Protein AF-A0A822FT17-F1 (afdb_monomer_lite)

Radius of gyration: 26.28 Å; chains: 1; bounding box: 74×38×68 Å

Foldseek 3Di:
DFKKKKAQADFADLVRFTKKKKKADPDADVVHDPDPQAHRMDIDTCHDPSRVPDGHGKMKMKGKAFQPDPVQPPDPDDFGKIKIFIDINLHTQDIDIHTADDVGIDMDIGGDPVDDDMDMDPPPPDSPDPCDDSVNVVVVVVVVVVVVVVVVVVVVVVVVVVVVVVVVPPPDDPPPPVVPVVPPPPPPPDDDDDDDDDDDDDDDDDDDDDDDDPRDD

Structure (mmCIF, N/CA/C/O backbone):
data_AF-A0A822FT17-F1
#
_entry.id   AF-A0A822FT17-F1
#
loop_
_atom_site.group_PDB
_atom_site.id
_atom_site.type_symbol
_atom_site.label_atom_id
_atom_site.label_alt_id
_atom_site.label_comp_id
_atom_site.label_asym_id
_atom_site.label_entity_id
_atom_site.label_seq_id
_atom_site.pdbx_PDB_ins_code
_atom_site.Cartn_x
_atom_site.Cartn_y
_atom_site.Cartn_z
_atom_site.occupancy
_atom_site.B_iso_or_equiv
_atom_site.auth_seq_id
_atom_site.auth_comp_id
_atom_site.auth_asym_id
_atom_site.auth_atom_id
_atom_site.pdbx_PDB_model_num
ATOM 1 N N . TYR A 1 1 ? -8.750 -15.687 -1.779 1.00 59.62 1 TYR A N 1
ATOM 2 C CA . TYR A 1 1 ? -9.029 -14.567 -0.864 1.00 59.62 1 TYR A CA 1
ATOM 3 C C . TYR A 1 1 ? -7.853 -13.623 -0.952 1.00 59.62 1 TYR A C 1
ATOM 5 O O . TYR A 1 1 ? -6.771 -14.006 -0.528 1.00 59.62 1 TYR A O 1
ATOM 13 N N . HIS A 1 2 ? -8.023 -12.468 -1.591 1.00 85.06 2 HIS A N 1
ATOM 14 C CA . HIS A 1 2 ? -6.933 -11.497 -1.756 1.00 85.06 2 HIS A CA 1
ATOM 15 C C . HIS A 1 2 ? -7.171 -10.217 -0.962 1.00 85.06 2 HIS A C 1
ATOM 17 O O . HIS A 1 2 ? -6.442 -9.257 -1.138 1.00 85.06 2 HIS A O 1
ATOM 23 N N . HIS A 1 3 ? -8.187 -10.203 -0.104 1.00 92.06 3 HIS A N 1
ATOM 24 C CA . HIS A 1 3 ? -8.531 -9.092 0.765 1.00 92.06 3 HIS A CA 1
ATOM 25 C C . HIS A 1 3 ? -8.732 -9.621 2.181 1.00 92.06 3 HIS A C 1
ATOM 27 O O . HIS A 1 3 ? -9.261 -10.720 2.365 1.00 92.06 3 HIS A O 1
ATOM 33 N N . PHE A 1 4 ? -8.251 -8.869 3.164 1.00 92.56 4 PHE A N 1
ATOM 34 C CA . PHE A 1 4 ? -8.538 -9.106 4.570 1.00 92.56 4 PHE A CA 1
ATOM 35 C C . PHE A 1 4 ? -8.938 -7.788 5.215 1.00 92.56 4 PHE A C 1
ATOM 37 O O . PHE A 1 4 ? -8.350 -6.747 4.923 1.00 92.56 4 PHE A O 1
ATOM 44 N N . GLU A 1 5 ? -9.907 -7.841 6.122 1.00 94.00 5 GLU A N 1
ATOM 45 C CA . GLU A 1 5 ? -10.315 -6.690 6.916 1.00 94.00 5 GLU A CA 1
ATOM 46 C C . GLU A 1 5 ? -10.389 -7.049 8.404 1.00 94.00 5 GLU A C 1
ATOM 48 O O . GLU A 1 5 ? -10.581 -8.204 8.794 1.00 94.00 5 GLU A O 1
ATOM 53 N N . ILE A 1 6 ? -10.203 -6.042 9.249 1.00 95.31 6 ILE A N 1
ATOM 54 C CA . ILE A 1 6 ? -10.454 -6.108 10.685 1.00 95.31 6 ILE A CA 1
ATOM 55 C C . ILE A 1 6 ? -11.592 -5.162 11.038 1.00 95.31 6 ILE A C 1
ATOM 57 O O . ILE A 1 6 ? -11.777 -4.131 10.391 1.00 95.31 6 ILE A O 1
ATOM 61 N N . VAL A 1 7 ? -12.333 -5.499 12.089 1.00 95.56 7 VAL A N 1
ATOM 62 C CA . VAL A 1 7 ? -13.372 -4.640 12.660 1.00 95.56 7 VAL A CA 1
ATOM 63 C C . VAL A 1 7 ? -12.804 -3.910 13.873 1.00 95.56 7 VAL A C 1
ATOM 65 O O . VAL A 1 7 ? -12.248 -4.536 14.779 1.00 95.56 7 VAL A O 1
ATOM 68 N N . LEU A 1 8 ? -12.966 -2.590 13.915 1.00 94.94 8 LEU A N 1
ATOM 69 C CA . LEU A 1 8 ? -12.531 -1.751 15.030 1.00 94.94 8 LEU A CA 1
ATOM 70 C C . LEU A 1 8 ? -13.524 -1.862 16.193 1.00 94.94 8 LEU A C 1
ATOM 72 O O . LEU A 1 8 ? -14.475 -1.094 16.295 1.00 94.94 8 LEU A O 1
ATOM 76 N N . LEU A 1 9 ? -13.346 -2.858 17.060 1.00 94.81 9 LEU A N 1
ATOM 77 C CA . LEU A 1 9 ? -14.318 -3.161 18.117 1.00 94.81 9 LEU A CA 1
ATOM 78 C C . LEU A 1 9 ? -14.225 -2.252 19.343 1.00 94.81 9 LEU A C 1
ATOM 80 O O . LEU A 1 9 ? -15.232 -2.043 20.020 1.00 94.81 9 LEU A O 1
ATOM 84 N N . GLU A 1 10 ? -13.043 -1.726 19.640 1.00 92.62 10 GLU A N 1
ATOM 85 C CA . GLU A 1 10 ? -12.791 -0.897 20.818 1.00 92.62 10 GLU A CA 1
ATOM 86 C C . GLU A 1 10 ? -12.788 0.597 20.460 1.00 92.62 10 GLU A C 1
ATOM 88 O O . GLU A 1 10 ? -12.606 0.981 19.303 1.00 92.62 10 GLU A O 1
ATOM 93 N N . LYS A 1 11 ? -13.028 1.455 21.458 1.00 91.12 11 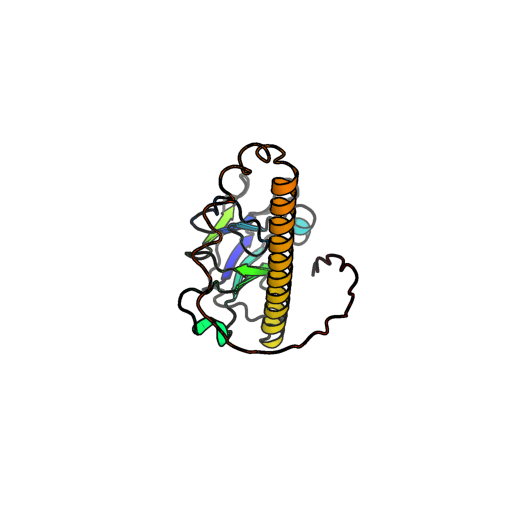LYS A N 1
ATOM 94 C CA . LYS A 1 11 ? -12.896 2.907 21.287 1.00 91.12 11 LYS A CA 1
ATOM 95 C C . LYS A 1 11 ? -11.417 3.277 21.283 1.00 91.12 11 LYS A C 1
ATOM 97 O O . LYS A 1 11 ? -10.645 2.725 22.056 1.00 91.12 11 LYS A O 1
ATOM 102 N N . PHE A 1 12 ? -11.063 4.242 20.451 1.00 90.50 12 PHE A N 1
ATOM 103 C CA . PHE A 1 12 ? -9.712 4.777 20.333 1.00 90.50 12 PHE A CA 1
ATOM 104 C C . PHE A 1 12 ? -9.753 6.307 20.375 1.00 90.50 12 PHE A C 1
ATOM 106 O O . PHE A 1 12 ? -10.806 6.924 20.191 1.00 90.50 12 PHE A O 1
ATOM 113 N N . SER A 1 13 ? -8.608 6.916 20.659 1.00 89.31 13 SER A N 1
ATOM 114 C CA . SER A 1 13 ? -8.416 8.367 20.715 1.00 89.31 13 SER A CA 1
ATOM 115 C C . SER A 1 13 ? -7.043 8.744 20.158 1.00 89.31 13 SER A C 1
ATOM 117 O O . SER A 1 13 ? -6.225 7.869 19.887 1.00 89.31 13 SER A O 1
ATOM 119 N N . ASP A 1 14 ? -6.752 10.040 20.039 1.00 85.00 14 ASP A N 1
ATOM 120 C CA . ASP A 1 14 ? -5.445 10.519 19.560 1.00 85.00 14 ASP A CA 1
ATOM 121 C C . ASP A 1 14 ? -4.265 9.990 20.409 1.00 85.00 14 ASP A C 1
ATOM 123 O O . ASP A 1 14 ? -3.171 9.790 19.885 1.00 85.00 14 ASP A O 1
ATOM 127 N N . ASN A 1 15 ? -4.488 9.717 21.703 1.00 88.25 15 ASN A N 1
ATOM 128 C CA . ASN A 1 15 ? -3.477 9.158 22.614 1.00 88.25 15 ASN A CA 1
ATOM 129 C C . ASN A 1 15 ? -3.490 7.622 22.678 1.00 88.25 15 ASN A C 1
ATOM 131 O O . ASN A 1 15 ? -2.546 7.012 23.173 1.00 88.25 15 ASN A O 1
ATOM 135 N N . GLU A 1 16 ? -4.568 7.001 22.209 1.00 90.75 16 GLU A N 1
ATOM 136 C CA . GLU A 1 16 ? -4.824 5.564 22.281 1.00 90.75 16 GLU A CA 1
ATOM 137 C C . GLU A 1 16 ? -5.260 5.104 20.891 1.00 90.75 16 GLU A C 1
ATOM 139 O O . GLU A 1 16 ? -6.461 4.959 20.646 1.00 90.75 16 GLU A O 1
ATOM 144 N N . PRO A 1 17 ? -4.317 4.967 19.944 1.00 92.25 17 PRO A N 1
ATOM 145 C CA . PRO A 1 17 ? -4.660 4.790 18.545 1.00 92.25 17 PRO A CA 1
ATOM 146 C C . PRO A 1 17 ? -5.344 3.437 18.299 1.00 92.25 17 PRO A C 1
ATOM 148 O O . PRO A 1 17 ? -5.175 2.491 19.076 1.00 92.25 17 PRO A O 1
ATOM 151 N N . PRO A 1 18 ? -6.094 3.313 17.193 1.00 94.75 18 PRO A N 1
ATOM 152 C CA . PRO A 1 18 ? -6.607 2.026 16.743 1.00 94.75 18 PRO A CA 1
ATOM 153 C C . PRO A 1 18 ? -5.464 1.082 16.316 1.00 94.75 18 PRO A C 1
ATOM 155 O O . PRO A 1 18 ? -4.325 1.524 16.103 1.00 94.75 18 PRO A O 1
ATOM 158 N N . PRO A 1 19 ? -5.758 -0.221 16.133 1.00 95.56 19 PRO A N 1
ATOM 159 C CA . PRO A 1 19 ? -4.839 -1.161 15.501 1.00 95.56 19 PRO A CA 1
ATOM 160 C C . PRO A 1 19 ? -4.366 -0.696 14.125 1.00 95.56 19 PRO A C 1
ATOM 162 O O . PRO A 1 19 ? -5.137 -0.130 13.348 1.00 95.56 19 PRO A O 1
ATOM 165 N N . ALA A 1 20 ? -3.109 -0.992 13.805 1.00 96.31 20 ALA A N 1
ATOM 166 C CA . ALA A 1 20 ? -2.588 -0.836 12.454 1.00 96.31 20 ALA A CA 1
ATOM 167 C C . ALA A 1 20 ? -2.747 -2.143 11.670 1.00 96.31 20 ALA A C 1
ATOM 169 O O . ALA A 1 20 ? -2.650 -3.238 12.233 1.00 96.31 20 ALA A O 1
ATOM 170 N N . ILE A 1 21 ? -2.922 -2.021 10.357 1.00 96.88 21 ILE A N 1
ATOM 171 C CA . ILE A 1 21 ? -2.924 -3.150 9.425 1.00 96.88 21 ILE A CA 1
ATOM 172 C C . ILE A 1 21 ? -1.798 -2.996 8.416 1.00 96.88 21 ILE A C 1
ATOM 174 O O . ILE A 1 21 ? -1.480 -1.893 7.963 1.00 96.88 21 ILE A O 1
ATOM 178 N N . ALA A 1 22 ? -1.188 -4.112 8.055 1.00 96.94 22 ALA A N 1
ATOM 179 C CA . ALA A 1 22 ? -0.060 -4.133 7.152 1.00 96.94 22 ALA A CA 1
ATOM 180 C C . ALA A 1 22 ? -0.081 -5.352 6.228 1.00 96.94 22 ALA A C 1
ATOM 182 O O . ALA A 1 22 ? -0.708 -6.370 6.522 1.00 96.94 22 ALA A O 1
ATOM 183 N N . LEU A 1 23 ? 0.638 -5.227 5.118 1.00 95.69 23 LEU A N 1
ATOM 184 C CA . LEU A 1 23 ? 1.079 -6.326 4.273 1.00 95.69 23 LEU A CA 1
ATOM 185 C C . LEU A 1 23 ? 2.593 -6.438 4.427 1.00 95.69 23 LEU A C 1
ATOM 187 O O . LEU A 1 23 ? 3.291 -5.437 4.279 1.00 95.69 23 LEU A O 1
ATOM 191 N N . CYS A 1 24 ? 3.103 -7.631 4.718 1.00 95.19 24 CYS A N 1
ATOM 192 C CA . CYS A 1 24 ? 4.543 -7.869 4.780 1.00 95.19 24 CYS A CA 1
ATOM 193 C C . CYS A 1 24 ? 4.954 -9.092 3.965 1.00 95.19 24 CYS A C 1
ATOM 195 O O . CYS A 1 24 ? 4.158 -10.006 3.760 1.00 95.19 24 CYS A O 1
ATOM 197 N N . THR A 1 25 ? 6.199 -9.140 3.516 1.00 92.75 25 THR A N 1
ATOM 198 C CA . THR A 1 25 ? 6.791 -10.365 2.973 1.00 92.75 25 THR A CA 1
ATOM 199 C C . THR A 1 25 ? 7.304 -11.249 4.105 1.00 92.75 25 THR A C 1
ATOM 201 O O . THR A 1 25 ? 7.499 -10.802 5.236 1.00 92.75 25 THR A O 1
ATOM 204 N N . ALA A 1 26 ? 7.518 -12.534 3.817 1.00 86.81 26 ALA A N 1
ATOM 205 C CA . ALA A 1 26 ? 8.131 -13.454 4.778 1.00 86.81 26 ALA A CA 1
ATOM 206 C C . ALA A 1 26 ? 9.652 -13.252 4.914 1.00 86.81 26 ALA A C 1
ATOM 208 O O . ALA A 1 26 ? 10.239 -13.657 5.914 1.00 86.81 26 ALA A O 1
ATOM 209 N N . SER A 1 27 ? 10.281 -12.641 3.907 1.00 82.94 27 SER A N 1
ATOM 210 C CA . SER A 1 27 ? 11.700 -12.303 3.905 1.00 82.94 27 SER A CA 1
ATOM 211 C C . SER A 1 27 ? 11.835 -10.808 3.641 1.00 82.94 27 SER A C 1
ATOM 213 O O . SER A 1 27 ? 11.458 -10.383 2.541 1.00 82.94 27 SER A O 1
ATOM 215 N N . PRO A 1 28 ? 12.346 -10.015 4.599 1.00 81.19 28 PRO A N 1
ATOM 216 C CA . PRO A 1 28 ? 12.692 -8.631 4.323 1.00 81.19 28 PRO A CA 1
ATOM 217 C C . PRO A 1 28 ? 13.733 -8.584 3.205 1.00 81.19 28 PRO A C 1
ATOM 219 O O . PRO A 1 28 ? 14.510 -9.529 3.016 1.00 81.19 28 PRO A O 1
ATOM 222 N N . LEU A 1 29 ? 13.709 -7.503 2.438 1.00 78.50 29 LEU A N 1
ATOM 223 C CA . LEU A 1 29 ? 14.669 -7.288 1.365 1.00 78.50 29 LEU A CA 1
ATOM 224 C C . LEU A 1 29 ? 15.966 -6.742 1.979 1.00 78.50 29 LEU A C 1
ATOM 226 O O . LEU A 1 29 ? 15.958 -5.694 2.623 1.00 78.50 29 LEU A O 1
ATOM 230 N N . ASP A 1 30 ? 17.062 -7.483 1.812 1.00 78.81 30 ASP A N 1
ATOM 231 C CA . ASP A 1 30 ? 18.402 -7.103 2.267 1.00 78.81 30 ASP A CA 1
ATOM 232 C C . ASP A 1 30 ? 19.389 -7.200 1.084 1.00 78.81 30 ASP A C 1
ATOM 234 O O . ASP A 1 30 ? 19.597 -8.304 0.565 1.00 78.81 30 ASP A O 1
ATOM 238 N N . PRO A 1 31 ? 19.964 -6.077 0.611 1.00 82.44 31 PRO A N 1
ATOM 239 C CA . PRO A 1 31 ? 19.777 -4.715 1.120 1.00 82.44 31 PRO A CA 1
ATOM 240 C C . PRO A 1 31 ? 18.348 -4.185 0.895 1.00 82.44 31 PRO A C 1
ATOM 242 O O . PRO A 1 31 ? 17.627 -4.709 0.038 1.00 82.44 31 PRO A O 1
ATOM 245 N N . PRO A 1 32 ? 17.933 -3.136 1.636 1.00 80.12 32 PRO A N 1
ATOM 246 C CA . PRO A 1 32 ? 16.652 -2.483 1.411 1.00 80.12 32 PRO A CA 1
ATOM 247 C C . PRO A 1 32 ? 16.475 -2.102 -0.063 1.00 80.12 32 PRO A C 1
ATOM 249 O O . PRO A 1 32 ? 17.437 -1.671 -0.707 1.00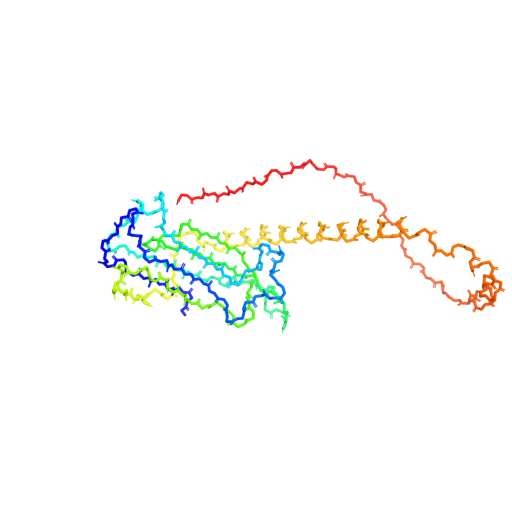 80.12 32 PRO A O 1
ATOM 252 N N . PRO A 1 33 ? 15.260 -2.246 -0.609 1.00 81.88 33 PRO A N 1
ATOM 253 C CA . PRO A 1 33 ? 15.008 -1.961 -2.007 1.00 81.88 33 PRO A CA 1
ATOM 254 C C . PRO A 1 33 ? 15.202 -0.471 -2.278 1.00 81.88 33 PRO A C 1
ATOM 256 O O . PRO A 1 33 ? 14.716 0.378 -1.532 1.00 81.88 33 PRO A O 1
ATOM 259 N N . ILE A 1 34 ? 15.894 -0.170 -3.373 1.00 83.44 34 ILE A N 1
ATOM 260 C CA . ILE A 1 34 ? 16.066 1.201 -3.867 1.00 83.44 34 ILE A CA 1
ATOM 261 C C . ILE A 1 34 ? 14.783 1.656 -4.581 1.00 83.44 34 ILE A C 1
ATOM 263 O O . ILE A 1 34 ? 14.352 2.797 -4.432 1.00 83.44 34 ILE A O 1
ATOM 267 N N . SER A 1 35 ? 14.124 0.721 -5.270 1.00 89.19 35 SER A N 1
ATOM 268 C CA . SER A 1 35 ? 12.909 0.979 -6.034 1.00 89.19 35 SER A CA 1
ATOM 269 C C . SER A 1 35 ? 11.674 1.185 -5.167 1.00 89.19 35 SER A C 1
ATOM 271 O O . SER A 1 35 ? 11.346 0.352 -4.318 1.00 89.19 35 SER A O 1
ATOM 273 N N . GLN A 1 36 ? 10.890 2.222 -5.468 1.00 90.94 36 GLN A N 1
ATOM 274 C CA . GLN A 1 36 ? 9.603 2.456 -4.802 1.00 90.94 36 GLN A CA 1
ATOM 275 C C . GLN A 1 36 ? 8.545 1.381 -5.112 1.00 90.94 36 GLN A C 1
ATOM 277 O O . GLN A 1 36 ? 7.557 1.266 -4.376 1.00 90.94 36 GLN A O 1
ATOM 282 N N . PHE A 1 37 ? 8.756 0.604 -6.182 1.00 93.12 37 PHE A N 1
ATOM 283 C CA . PHE A 1 37 ? 7.898 -0.501 -6.614 1.00 93.12 37 PHE A CA 1
ATOM 284 C C . PHE A 1 37 ? 8.257 -1.825 -5.942 1.00 93.12 37 PHE A C 1
ATOM 286 O O . PHE A 1 37 ? 7.487 -2.783 -6.010 1.00 93.12 37 PHE A O 1
ATOM 293 N N . ARG A 1 38 ? 9.407 -1.903 -5.270 1.00 92.06 38 ARG A N 1
ATOM 294 C CA . ARG A 1 38 ? 9.802 -3.065 -4.477 1.00 92.06 38 ARG A CA 1
ATOM 295 C C . ARG A 1 38 ? 9.659 -2.709 -3.016 1.00 92.06 38 ARG A C 1
ATOM 297 O O . ARG A 1 38 ? 10.459 -1.966 -2.471 1.00 92.06 38 ARG A O 1
ATOM 304 N N . GLN A 1 39 ? 8.627 -3.234 -2.374 1.00 92.62 39 GLN A N 1
ATOM 305 C CA . GLN A 1 39 ? 8.425 -3.036 -0.945 1.00 92.62 39 GLN A CA 1
ATOM 306 C C . GLN A 1 39 ? 8.146 -4.368 -0.278 1.00 92.62 39 GLN A C 1
ATOM 308 O O . GLN A 1 39 ? 7.375 -5.180 -0.783 1.00 92.62 39 GLN A O 1
ATOM 313 N N . ASP A 1 40 ? 8.773 -4.578 0.868 1.00 91.88 40 ASP A N 1
ATOM 314 C CA . ASP A 1 40 ? 8.572 -5.739 1.725 1.00 91.88 40 ASP A CA 1
ATOM 315 C C . ASP A 1 40 ? 7.556 -5.472 2.842 1.00 91.88 40 ASP A C 1
ATOM 317 O O . ASP A 1 40 ? 7.094 -6.406 3.497 1.00 91.88 40 ASP A O 1
ATOM 321 N N . TYR A 1 41 ? 7.174 -4.207 3.039 1.00 94.00 41 TYR A N 1
ATOM 322 C CA . TYR A 1 41 ? 6.296 -3.788 4.118 1.00 94.00 41 TYR A CA 1
ATOM 323 C C . TYR A 1 41 ? 5.422 -2.581 3.745 1.00 94.00 41 TYR A C 1
ATOM 325 O O . TYR A 1 41 ? 5.903 -1.464 3.561 1.00 94.00 41 TYR A O 1
ATOM 333 N N . LEU A 1 42 ? 4.107 -2.794 3.697 1.00 95.12 42 LEU A N 1
ATOM 334 C CA . LEU A 1 42 ? 3.089 -1.752 3.567 1.00 95.12 42 LEU A CA 1
ATOM 335 C C . LEU A 1 42 ? 2.315 -1.650 4.866 1.00 95.12 42 LEU A C 1
ATOM 337 O O . LEU A 1 42 ? 1.725 -2.633 5.296 1.00 95.12 42 LEU A O 1
ATOM 341 N N . ARG A 1 43 ? 2.252 -0.466 5.473 1.00 96.31 43 ARG A N 1
ATOM 342 C CA . ARG A 1 43 ? 1.525 -0.260 6.729 1.00 96.31 43 ARG A CA 1
ATOM 343 C C . ARG A 1 43 ? 0.557 0.901 6.619 1.00 96.31 43 ARG A C 1
ATOM 345 O O . ARG A 1 43 ? 0.948 2.003 6.249 1.00 96.31 43 ARG A O 1
ATOM 352 N N . PHE A 1 44 ? -0.665 0.662 7.071 1.00 96.50 44 PHE A N 1
ATOM 353 C CA . PHE A 1 44 ? -1.628 1.698 7.391 1.00 96.50 44 PHE A CA 1
ATOM 354 C C . PHE A 1 44 ? -1.873 1.710 8.897 1.00 96.50 44 PHE A C 1
ATOM 356 O O . PHE A 1 44 ? -2.355 0.735 9.475 1.00 96.50 44 PHE A O 1
ATOM 363 N N . TRP A 1 45 ? -1.521 2.826 9.529 1.00 95.50 45 TRP A N 1
ATOM 364 C CA . TRP A 1 45 ? -1.836 3.087 10.926 1.00 95.50 45 TRP A CA 1
ATOM 365 C C . TRP A 1 45 ? -2.674 4.362 10.980 1.00 95.50 45 TRP A C 1
ATOM 367 O O . TRP A 1 45 ? -2.134 5.427 10.672 1.00 95.50 45 TRP A O 1
ATOM 377 N N . PRO A 1 46 ? -3.970 4.282 11.329 1.00 92.00 46 PRO A N 1
ATOM 378 C CA . PRO A 1 46 ? -4.808 5.469 11.380 1.00 92.00 46 PRO A CA 1
ATOM 379 C C . PRO A 1 46 ? -4.466 6.303 12.616 1.00 92.00 46 PRO A C 1
ATOM 381 O O . PRO A 1 46 ? -5.052 6.140 13.681 1.00 92.00 46 PRO A O 1
ATOM 384 N N . THR A 1 47 ? -3.475 7.177 12.473 1.00 90.88 47 THR A N 1
ATOM 385 C CA . THR A 1 47 ? -3.067 8.176 13.466 1.00 90.88 47 THR A CA 1
ATOM 386 C C . THR A 1 47 ? -3.270 9.583 12.900 1.00 90.88 47 THR A C 1
ATOM 388 O O . THR A 1 47 ? -3.444 9.764 11.692 1.00 90.88 47 THR A O 1
ATOM 391 N N . GLY A 1 48 ? -3.292 10.597 13.769 1.00 89.12 48 GLY A N 1
ATOM 392 C CA . GLY A 1 48 ? -3.521 11.983 13.352 1.00 89.12 48 GLY A CA 1
ATOM 393 C C . GLY A 1 48 ? -4.891 12.169 12.695 1.00 89.12 48 GLY A C 1
ATOM 394 O O . GLY A 1 48 ? -5.895 11.666 13.195 1.00 89.12 48 GLY A O 1
ATOM 395 N N . ASP A 1 49 ? -4.940 12.870 11.562 1.00 87.56 49 ASP A N 1
ATOM 396 C CA . ASP A 1 49 ? -6.206 13.155 10.877 1.00 87.56 49 ASP A CA 1
ATOM 397 C C . ASP A 1 49 ? -6.912 11.889 10.378 1.00 87.56 49 ASP A C 1
ATOM 399 O O . ASP A 1 49 ? -8.132 11.805 10.478 1.00 87.56 49 ASP A O 1
ATOM 403 N N . ALA A 1 50 ? -6.171 10.858 9.953 1.00 87.50 50 ALA A N 1
ATOM 404 C CA . ALA A 1 50 ? -6.757 9.589 9.514 1.00 87.50 50 ALA A CA 1
ATOM 405 C C . ALA A 1 50 ? -7.562 8.896 10.629 1.00 87.50 50 ALA A C 1
ATOM 407 O O . ALA A 1 50 ? -8.595 8.286 10.358 1.00 87.50 50 ALA A O 1
ATOM 408 N N . ALA A 1 51 ? -7.134 9.030 11.891 1.00 89.00 51 ALA A N 1
ATOM 409 C CA . ALA A 1 51 ? -7.852 8.475 13.039 1.00 89.00 51 ALA A CA 1
ATOM 410 C C . ALA A 1 51 ? -9.238 9.111 13.218 1.00 89.00 51 ALA A C 1
ATOM 412 O O . ALA A 1 51 ? -10.175 8.441 13.643 1.00 89.00 51 ALA A O 1
ATOM 413 N N . ARG A 1 52 ? -9.384 10.396 12.865 1.00 88.25 52 ARG A N 1
ATOM 414 C CA . ARG A 1 52 ? -10.625 11.168 13.047 1.00 88.25 52 ARG A CA 1
ATOM 415 C C . ARG A 1 52 ? -11.744 10.731 12.109 1.00 88.25 52 ARG A C 1
ATOM 417 O O . ARG A 1 52 ? -12.913 10.965 12.408 1.00 88.25 52 ARG A O 1
ATOM 424 N N . TYR A 1 53 ? -11.389 10.112 10.988 1.00 89.50 53 TYR A N 1
ATOM 425 C CA . TYR A 1 53 ? -12.341 9.591 10.009 1.00 89.50 53 TYR A CA 1
ATOM 426 C C . TYR A 1 53 ? -12.803 8.168 10.319 1.00 89.50 53 TYR A C 1
ATOM 428 O O . TYR A 1 53 ? -13.729 7.682 9.673 1.00 89.50 53 TYR A O 1
ATOM 436 N N . LEU A 1 54 ? -12.194 7.515 11.312 1.00 93.81 54 LEU A N 1
ATOM 437 C CA . LEU A 1 54 ? -12.571 6.179 11.746 1.00 93.81 54 LEU A CA 1
ATOM 438 C C . LEU A 1 54 ? -13.351 6.235 13.056 1.00 93.81 54 LEU A C 1
ATOM 440 O O . LEU A 1 54 ? -13.073 7.031 13.952 1.00 93.81 54 LEU A O 1
ATOM 444 N N . LYS A 1 55 ? -14.307 5.325 13.197 1.00 94.25 55 LYS A N 1
ATOM 445 C CA . LYS A 1 55 ? -15.081 5.117 14.423 1.00 94.25 55 LYS A CA 1
ATOM 446 C C . LYS A 1 55 ? -15.116 3.645 14.811 1.00 94.25 55 LYS A C 1
ATOM 448 O O . LYS A 1 55 ? -14.875 2.742 14.011 1.00 94.25 55 LYS A O 1
ATOM 453 N N . GLN A 1 56 ? -15.482 3.407 16.067 1.00 94.75 56 GLN A N 1
ATOM 454 C CA . GLN A 1 56 ? -15.813 2.073 16.551 1.00 94.75 56 GLN A CA 1
ATOM 455 C C . GLN A 1 56 ? -16.886 1.435 15.647 1.00 94.75 56 GLN A C 1
ATOM 457 O O . GLN A 1 56 ? -17.919 2.045 15.365 1.00 94.75 56 GLN A O 1
ATOM 462 N N . GLY A 1 57 ? -16.636 0.203 15.218 1.00 95.25 57 GLY A N 1
ATOM 463 C CA . GLY A 1 57 ? -17.465 -0.577 14.305 1.00 95.25 57 GLY A CA 1
ATOM 464 C C . GLY A 1 57 ? -17.045 -0.495 12.837 1.00 95.25 57 GLY A C 1
ATOM 465 O O . GLY A 1 57 ? -17.505 -1.326 12.055 1.00 95.25 57 GLY A O 1
ATOM 466 N N . ASP A 1 58 ? -16.173 0.446 12.460 1.00 95.62 58 ASP A N 1
ATOM 467 C CA . ASP A 1 58 ? -15.659 0.513 11.092 1.00 95.62 58 ASP A CA 1
ATOM 468 C C . ASP A 1 58 ? -14.770 -0.688 10.767 1.00 95.62 58 ASP A C 1
ATOM 470 O O . ASP A 1 58 ? -14.159 -1.311 11.644 1.00 95.62 58 ASP A O 1
ATOM 474 N N . LYS A 1 59 ? -14.688 -0.997 9.473 1.00 95.00 59 LYS A N 1
ATOM 475 C CA . LYS A 1 59 ? -13.817 -2.038 8.937 1.00 95.00 59 LYS A CA 1
ATOM 476 C C . LYS A 1 59 ? -12.653 -1.417 8.192 1.00 95.00 59 LYS A C 1
ATOM 478 O O . LYS A 1 59 ? -12.870 -0.565 7.337 1.00 95.00 59 LYS A O 1
ATOM 483 N N . ILE A 1 60 ? -11.438 -1.868 8.468 1.00 95.69 60 ILE A N 1
ATOM 484 C CA . ILE A 1 60 ? -10.253 -1.477 7.698 1.00 95.69 60 ILE A CA 1
ATOM 485 C C . ILE A 1 60 ? -9.573 -2.721 7.152 1.00 95.69 60 ILE A C 1
ATOM 487 O O . ILE A 1 60 ? -9.497 -3.733 7.845 1.00 95.69 60 ILE A O 1
ATOM 491 N N . GLY A 1 61 ? -9.086 -2.665 5.919 1.00 94.88 61 GLY A N 1
ATOM 492 C CA . GLY A 1 61 ? -8.534 -3.846 5.268 1.00 94.88 61 GLY A CA 1
ATOM 493 C C . GLY A 1 61 ? -7.557 -3.538 4.155 1.00 94.88 61 GLY A C 1
ATOM 494 O O . GLY A 1 61 ? -7.581 -2.452 3.588 1.00 94.88 61 GLY A O 1
ATOM 495 N N . TRP A 1 62 ? -6.714 -4.514 3.844 1.00 95.88 62 TRP A N 1
ATOM 496 C CA . TRP A 1 62 ? -5.860 -4.495 2.665 1.00 95.88 62 TRP A CA 1
ATOM 497 C C . TRP A 1 62 ? -6.331 -5.556 1.687 1.00 95.88 62 TRP A C 1
ATOM 499 O O . TRP A 1 62 ? -6.643 -6.684 2.073 1.00 95.88 62 TRP A O 1
ATOM 509 N N . GLY A 1 63 ? -6.330 -5.195 0.413 1.00 93.44 63 GLY A N 1
ATOM 510 C CA . GLY A 1 63 ? -6.522 -6.106 -0.691 1.00 93.44 63 GLY A CA 1
ATOM 511 C C . GLY A 1 63 ? -5.376 -6.068 -1.684 1.00 93.44 63 GLY A C 1
ATOM 512 O O . GLY A 1 63 ? -4.602 -5.115 -1.744 1.00 93.44 63 GLY A O 1
ATOM 513 N N . ILE A 1 64 ? -5.276 -7.142 -2.453 1.00 93.06 64 ILE A N 1
ATOM 514 C CA . ILE A 1 64 ? -4.326 -7.326 -3.537 1.00 93.06 64 ILE A CA 1
ATOM 515 C C . ILE A 1 64 ? -5.131 -7.705 -4.773 1.00 93.06 64 ILE A C 1
ATOM 517 O O . ILE A 1 64 ? -5.922 -8.649 -4.760 1.00 93.06 64 ILE A O 1
ATOM 521 N N . LEU A 1 65 ? -4.944 -6.954 -5.846 1.00 91.62 65 LEU A N 1
ATOM 522 C CA . LEU A 1 65 ? -5.491 -7.245 -7.156 1.00 91.62 65 LEU A CA 1
ATOM 523 C C . LEU A 1 65 ? -4.340 -7.670 -8.064 1.00 91.62 65 LEU A C 1
ATOM 525 O O . LEU A 1 65 ? -3.306 -7.006 -8.131 1.00 91.62 65 LEU A O 1
ATOM 529 N N . PHE A 1 66 ? -4.538 -8.794 -8.746 1.00 90.12 66 PHE A N 1
ATOM 530 C CA . PHE A 1 66 ? -3.627 -9.319 -9.756 1.00 90.12 66 PHE A CA 1
ATOM 531 C C . PHE A 1 66 ? -4.194 -8.929 -11.122 1.00 90.12 66 PHE A C 1
ATOM 533 O O . PHE A 1 66 ? -5.210 -9.508 -11.523 1.00 90.12 66 PHE A O 1
ATOM 540 N N . PRO A 1 67 ? -3.609 -7.936 -11.815 1.00 88.00 67 PRO A N 1
ATOM 541 C CA . PRO A 1 67 ? -4.040 -7.581 -13.156 1.00 88.00 67 PRO A CA 1
ATOM 542 C C . PRO A 1 67 ? -3.932 -8.810 -14.055 1.00 88.00 67 PRO A C 1
ATOM 544 O O . PRO A 1 67 ? -2.898 -9.480 -14.084 1.00 88.00 67 PRO A O 1
ATOM 547 N N . GLN A 1 68 ? -5.008 -9.124 -14.772 1.00 79.06 68 GLN A N 1
ATOM 548 C CA . GLN A 1 68 ? -4.971 -10.148 -15.811 1.00 79.06 68 GLN A CA 1
ATOM 549 C C . GLN A 1 68 ? -4.424 -9.517 -17.089 1.00 79.06 68 GLN A C 1
ATOM 551 O O . GLN A 1 68 ? -5.166 -9.257 -18.030 1.00 79.06 68 GLN A O 1
ATOM 556 N N . ASP A 1 69 ? -3.131 -9.209 -17.091 1.00 65.44 69 ASP A N 1
ATOM 557 C CA . ASP A 1 69 ? -2.456 -8.797 -18.316 1.00 65.44 69 ASP A CA 1
ATOM 558 C C . ASP A 1 69 ? -2.165 -10.042 -19.156 1.00 65.44 69 ASP A C 1
ATOM 560 O O . ASP A 1 69 ? -1.567 -11.002 -18.664 1.00 65.44 69 ASP A O 1
ATOM 564 N N . GLU A 1 70 ? -2.537 -10.023 -20.435 1.00 56.44 70 GLU A N 1
ATOM 565 C CA . GLU A 1 70 ? -2.226 -11.103 -21.386 1.00 56.44 70 GLU A CA 1
ATOM 566 C C . GLU A 1 70 ? -0.706 -11.357 -21.474 1.00 56.44 70 GLU A C 1
ATOM 568 O O . GLU A 1 70 ? -0.267 -12.501 -21.597 1.00 56.44 70 GLU A O 1
ATOM 573 N N . ASP A 1 71 ? 0.104 -10.310 -21.276 1.00 58.44 71 ASP A N 1
ATOM 574 C CA . ASP A 1 71 ? 1.572 -10.374 -21.268 1.00 58.44 71 ASP A CA 1
ATOM 575 C C . ASP A 1 71 ? 2.169 -11.022 -20.005 1.00 58.44 71 ASP A C 1
ATOM 577 O O . ASP A 1 71 ? 3.314 -11.485 -20.021 1.00 58.44 71 ASP A O 1
ATOM 581 N N . SER A 1 72 ? 1.417 -11.062 -18.898 1.00 53.97 72 SER A N 1
ATOM 582 C CA . SER A 1 72 ? 1.914 -11.534 -17.595 1.00 53.97 72 SER A CA 1
ATOM 583 C C . SER A 1 72 ? 2.003 -13.063 -17.493 1.00 53.97 72 SER A C 1
ATOM 585 O O . SER A 1 72 ? 2.767 -13.584 -16.684 1.00 53.97 72 SER A O 1
ATOM 587 N N . PHE A 1 73 ? 1.298 -13.796 -18.363 1.00 50.72 73 PHE A N 1
ATOM 588 C CA . PHE A 1 73 ? 1.297 -15.264 -18.385 1.00 50.72 73 PHE A CA 1
ATOM 589 C C . PHE A 1 73 ? 2.427 -15.892 -19.221 1.00 50.72 73 PHE A C 1
ATOM 591 O O . PHE A 1 73 ? 2.649 -17.099 -19.134 1.00 50.72 73 PHE A O 1
ATOM 598 N N . ILE A 1 74 ? 3.145 -15.114 -20.039 1.00 48.97 74 ILE A N 1
ATOM 599 C CA . ILE A 1 74 ? 3.996 -15.663 -21.116 1.00 48.97 74 ILE A CA 1
ATOM 600 C C . ILE A 1 74 ? 5.473 -15.854 -20.690 1.00 48.97 74 ILE A C 1
ATOM 602 O O . ILE A 1 74 ? 6.275 -16.406 -21.441 1.00 48.97 74 ILE A O 1
ATOM 606 N N . GLY A 1 75 ? 5.871 -15.491 -19.464 1.00 50.75 75 GLY A N 1
ATOM 607 C CA . GLY A 1 75 ? 7.262 -15.640 -19.008 1.00 50.75 75 GLY A CA 1
ATOM 608 C C . GLY A 1 75 ? 7.395 -16.204 -17.597 1.00 50.75 75 GLY A C 1
ATOM 609 O O . GLY A 1 75 ? 7.176 -15.480 -16.636 1.00 50.75 75 GLY A O 1
ATOM 610 N N . ASN A 1 76 ? 7.864 -17.451 -17.481 1.00 49.59 76 ASN A N 1
ATOM 611 C CA . ASN A 1 76 ? 8.071 -18.238 -16.246 1.00 49.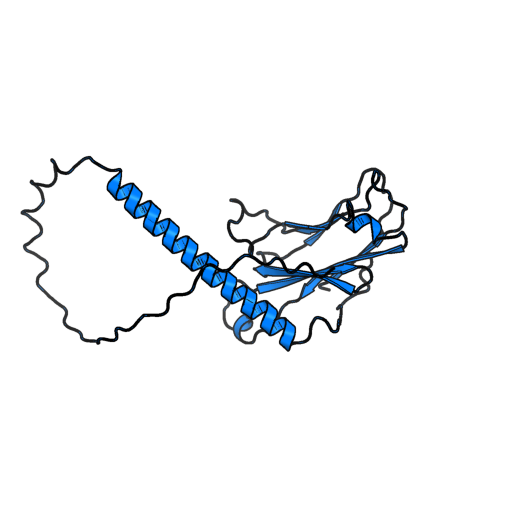59 76 ASN A CA 1
ATOM 612 C C . ASN A 1 76 ? 8.991 -17.627 -15.154 1.00 49.59 76 ASN A C 1
ATOM 614 O O . ASN A 1 76 ? 9.382 -18.346 -14.244 1.00 49.59 76 ASN A O 1
ATOM 618 N N . ASN A 1 77 ? 9.375 -16.350 -15.230 1.00 53.62 77 ASN A N 1
ATOM 619 C CA . ASN A 1 77 ? 10.262 -15.691 -14.259 1.00 53.62 77 ASN A CA 1
ATOM 620 C C . ASN A 1 77 ? 10.163 -14.151 -14.269 1.00 53.62 77 ASN A C 1
ATOM 622 O O . ASN A 1 77 ? 11.057 -13.479 -13.759 1.00 53.62 77 ASN A O 1
ATOM 626 N N . LYS A 1 78 ? 9.131 -13.564 -14.894 1.00 63.03 78 LYS A N 1
ATOM 627 C CA . LYS A 1 78 ? 9.007 -12.102 -14.957 1.00 63.03 78 LYS A CA 1
ATOM 628 C C . LYS A 1 78 ? 8.329 -11.572 -13.700 1.00 63.03 78 LYS A C 1
ATOM 630 O O . LYS A 1 78 ? 7.345 -12.130 -13.226 1.00 63.03 78 LYS A O 1
ATOM 635 N N . GLU A 1 79 ? 8.882 -10.493 -13.175 1.00 80.50 79 GLU A N 1
ATOM 636 C CA . GLU A 1 79 ? 8.374 -9.793 -12.004 1.00 80.50 79 GLU A CA 1
ATOM 637 C C . GLU A 1 79 ? 6.985 -9.236 -12.322 1.00 80.50 79 GLU A C 1
ATOM 639 O O . GLU A 1 79 ? 6.823 -8.368 -13.178 1.00 80.50 79 GLU A O 1
ATOM 644 N N . GLN A 1 80 ? 5.960 -9.798 -11.684 1.00 88.56 80 GLN A N 1
ATOM 645 C CA . GLN A 1 80 ? 4.573 -9.425 -11.930 1.00 88.56 80 GLN A CA 1
ATOM 646 C C . GLN A 1 80 ? 4.226 -8.161 -11.142 1.00 88.56 80 GLN A C 1
ATOM 648 O O . GLN A 1 80 ? 4.472 -8.108 -9.940 1.00 88.56 80 GLN A O 1
ATOM 653 N N . LEU A 1 81 ? 3.611 -7.166 -11.784 1.00 92.25 81 LEU A N 1
ATOM 654 C CA . LEU A 1 81 ? 3.024 -6.032 -11.069 1.00 92.25 81 LEU A CA 1
ATOM 655 C C . LEU A 1 81 ? 1.688 -6.432 -10.443 1.00 92.25 81 LEU A C 1
ATOM 657 O O . LEU A 1 81 ? 0.856 -7.089 -11.070 1.00 92.25 81 LEU A O 1
ATOM 661 N N . ILE A 1 82 ? 1.481 -6.007 -9.206 1.00 93.44 82 ILE A N 1
ATOM 662 C CA . ILE A 1 82 ? 0.248 -6.183 -8.447 1.00 93.44 82 ILE A CA 1
ATOM 663 C C . ILE A 1 82 ? -0.228 -4.835 -7.922 1.00 93.44 82 ILE A C 1
ATOM 665 O O . ILE A 1 82 ? 0.562 -3.912 -7.720 1.00 93.44 82 ILE A O 1
ATOM 669 N N . ILE A 1 83 ? -1.529 -4.737 -7.667 1.00 94.06 83 ILE A N 1
ATOM 670 C CA . ILE A 1 83 ? -2.145 -3.546 -7.092 1.00 94.06 83 ILE A CA 1
ATOM 671 C C . ILE A 1 83 ? -2.543 -3.862 -5.653 1.00 94.06 83 ILE A C 1
ATOM 673 O O . ILE A 1 83 ? -3.460 -4.644 -5.410 1.00 94.06 83 ILE A O 1
ATOM 677 N N . CYS A 1 84 ? -1.866 -3.246 -4.693 1.00 95.38 84 CYS A N 1
ATOM 678 C CA . CYS A 1 84 ? -2.252 -3.270 -3.289 1.00 95.38 84 CYS A CA 1
ATOM 679 C C . CYS A 1 84 ? -3.196 -2.098 -3.013 1.00 95.38 84 CYS A C 1
ATOM 681 O O . CYS A 1 84 ? -2.898 -0.963 -3.381 1.00 95.38 84 CYS A O 1
ATOM 683 N N . TYR A 1 85 ? -4.316 -2.346 -2.344 1.00 95.25 85 TYR A N 1
ATOM 684 C CA . TYR A 1 85 ? -5.293 -1.307 -2.036 1.00 95.25 85 TYR A CA 1
ATOM 685 C C . TYR A 1 85 ? -5.788 -1.391 -0.596 1.00 95.25 85 TYR A C 1
ATOM 687 O O . TYR A 1 85 ? -6.019 -2.472 -0.059 1.00 95.25 85 TYR A O 1
ATOM 695 N N . LEU A 1 86 ? -5.951 -0.234 0.033 1.00 95.19 86 LEU A N 1
ATOM 696 C CA . LEU A 1 86 ? -6.500 -0.087 1.372 1.00 95.19 86 LEU A CA 1
ATOM 697 C C . LEU A 1 86 ? -7.989 0.227 1.263 1.00 95.19 86 LEU A C 1
ATOM 699 O O . LEU A 1 86 ? -8.391 1.115 0.508 1.00 95.19 86 LEU A O 1
ATOM 703 N N . THR A 1 87 ? -8.793 -0.446 2.073 1.00 94.06 87 THR A N 1
ATOM 704 C CA . THR A 1 87 ? -10.225 -0.187 2.184 1.00 94.06 87 THR A CA 1
ATOM 705 C C . THR A 1 87 ? -10.607 0.291 3.574 1.00 94.06 87 THR A C 1
ATOM 707 O O . THR A 1 87 ? -10.171 -0.303 4.563 1.00 94.06 87 THR A O 1
ATOM 710 N N . VAL A 1 88 ? -11.508 1.268 3.640 1.00 94.31 88 VAL A N 1
ATOM 711 C CA . VAL A 1 88 ? -12.256 1.648 4.843 1.00 94.31 88 VAL A CA 1
ATOM 712 C C . VAL A 1 88 ? -13.735 1.424 4.556 1.00 94.31 88 VAL A C 1
ATOM 714 O O . VAL A 1 88 ? -14.273 1.966 3.598 1.00 94.31 88 VAL A O 1
ATOM 717 N N . ASN A 1 89 ? -14.396 0.583 5.351 1.00 92.94 89 ASN A N 1
ATOM 718 C CA . ASN A 1 89 ? -15.781 0.161 5.136 1.00 92.94 89 ASN A CA 1
ATOM 719 C C . ASN A 1 89 ? -16.041 -0.327 3.698 1.00 92.94 89 ASN A C 1
ATOM 721 O O . ASN A 1 89 ? -17.102 -0.077 3.134 1.00 92.94 89 ASN A O 1
ATOM 725 N N . ARG A 1 90 ? -15.063 -1.049 3.127 1.00 90.88 90 ARG A N 1
ATOM 726 C CA . ARG A 1 90 ? -15.054 -1.578 1.747 1.00 90.88 90 ARG A CA 1
ATOM 727 C C . ARG A 1 90 ? -14.981 -0.530 0.632 1.00 90.88 90 ARG A C 1
ATOM 729 O O . ARG A 1 90 ? -14.984 -0.914 -0.532 1.00 90.88 90 ARG A O 1
ATOM 736 N N . THR A 1 91 ? -14.834 0.746 0.968 1.00 91.25 91 THR A N 1
ATOM 737 C CA . THR A 1 91 ? -14.476 1.804 0.018 1.00 91.25 91 THR A CA 1
ATOM 738 C C . THR A 1 91 ? -12.960 1.881 -0.099 1.00 91.25 91 THR A C 1
ATOM 740 O O . THR A 1 91 ? -12.270 1.880 0.922 1.00 91.25 91 THR A O 1
ATOM 743 N N . VAL A 1 92 ? -12.432 1.930 -1.321 1.00 92.19 92 VAL A N 1
ATOM 744 C CA . VAL A 1 92 ? -10.990 2.045 -1.571 1.00 92.19 92 VAL A CA 1
ATOM 745 C C . VAL A 1 92 ? -10.551 3.483 -1.304 1.00 92.19 92 VAL A C 1
ATOM 747 O O . VAL A 1 92 ? -11.062 4.403 -1.928 1.00 92.19 92 VAL A O 1
ATOM 750 N N . GLY A 1 93 ? -9.618 3.672 -0.370 1.00 91.31 93 GLY A N 1
ATOM 751 C CA . GLY A 1 93 ? -9.067 4.997 -0.037 1.00 91.31 93 GLY A CA 1
ATOM 752 C C . GLY A 1 93 ? -7.605 5.171 -0.443 1.00 91.31 93 GLY A C 1
ATOM 753 O O . GLY A 1 93 ? -7.106 6.283 -0.543 1.00 91.31 93 GLY A O 1
ATOM 75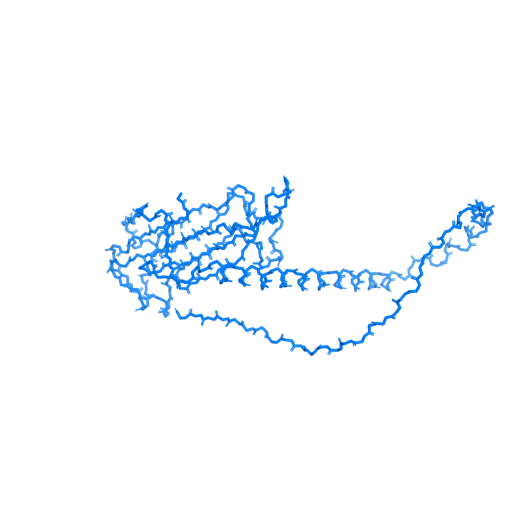4 N N . TYR A 1 94 ? -6.884 4.075 -0.683 1.00 93.19 94 TYR A N 1
ATOM 755 C CA . TYR A 1 94 ? -5.484 4.141 -1.088 1.00 93.19 94 TYR A CA 1
ATOM 756 C C . TYR A 1 94 ? -5.143 2.989 -2.020 1.00 93.19 94 TYR A C 1
ATOM 758 O O . TYR A 1 94 ? -5.584 1.861 -1.804 1.00 93.19 94 TYR A O 1
ATOM 766 N N . VAL A 1 95 ? -4.342 3.277 -3.042 1.00 94.50 95 VAL A N 1
ATOM 767 C CA . VAL A 1 95 ? -3.908 2.320 -4.060 1.00 94.50 95 VAL A CA 1
ATOM 768 C C . VAL A 1 95 ? -2.408 2.475 -4.267 1.00 94.50 95 VAL A C 1
ATOM 770 O O . VAL A 1 95 ? -1.889 3.589 -4.311 1.00 94.50 95 VAL A O 1
ATOM 773 N N . ARG A 1 96 ? -1.707 1.350 -4.405 1.00 95.50 96 ARG A N 1
ATOM 774 C CA . ARG A 1 96 ? -0.282 1.310 -4.717 1.00 95.50 96 ARG A CA 1
ATOM 775 C C . ARG A 1 96 ? 0.037 0.148 -5.645 1.00 95.50 96 ARG A C 1
ATOM 777 O O . ARG A 1 96 ? -0.419 -0.968 -5.413 1.00 95.50 96 ARG A O 1
ATOM 784 N N . VAL A 1 97 ? 0.858 0.402 -6.658 1.00 95.44 97 VAL A N 1
ATOM 785 C CA . VAL A 1 97 ? 1.383 -0.635 -7.553 1.00 95.44 97 VAL A CA 1
ATOM 786 C C . VAL A 1 97 ? 2.755 -1.071 -7.059 1.00 95.44 97 VAL A C 1
ATOM 788 O O . VAL A 1 97 ? 3.589 -0.224 -6.747 1.00 95.44 97 VAL A O 1
ATOM 791 N N . LEU A 1 98 ? 2.979 -2.379 -6.971 1.00 95.19 98 LEU A N 1
ATOM 792 C CA . LEU A 1 98 ? 4.246 -2.974 -6.549 1.00 95.19 98 LEU A CA 1
ATOM 793 C C . LEU A 1 98 ? 4.578 -4.190 -7.408 1.00 95.19 98 LEU A C 1
ATOM 795 O O . LEU A 1 98 ? 3.685 -4.832 -7.956 1.00 95.19 98 LEU A O 1
ATOM 799 N N . TYR A 1 99 ? 5.849 -4.569 -7.447 1.00 93.12 99 TYR A N 1
ATOM 800 C CA . TYR A 1 99 ? 6.235 -5.909 -7.862 1.00 93.12 99 TYR A CA 1
ATOM 801 C C . TYR A 1 99 ? 5.785 -6.936 -6.830 1.00 93.12 99 TYR A C 1
ATOM 803 O O . TYR A 1 99 ? 5.932 -6.736 -5.623 1.00 93.12 99 TYR A O 1
ATOM 811 N N . GLN A 1 100 ? 5.263 -8.063 -7.309 1.00 91.56 100 GLN A N 1
ATOM 812 C CA . GLN A 1 100 ? 4.925 -9.191 -6.467 1.00 91.56 100 GLN A CA 1
ATOM 813 C C . GLN A 1 100 ? 6.206 -9.741 -5.835 1.00 91.56 100 GLN A C 1
ATOM 815 O O . GLN A 1 100 ? 7.084 -10.235 -6.547 1.00 91.56 100 GLN A O 1
ATOM 820 N N . PRO A 1 101 ? 6.321 -9.702 -4.502 1.00 90.31 101 PRO A N 1
ATOM 821 C CA . PRO A 1 101 ? 7.477 -10.261 -3.833 1.00 90.31 101 PRO A CA 1
ATOM 822 C C . PRO A 1 101 ? 7.472 -11.786 -3.941 1.00 90.31 101 PRO A C 1
ATOM 824 O O . PRO A 1 101 ? 6.417 -12.430 -3.994 1.00 90.31 101 PRO A O 1
ATOM 827 N N . ILE A 1 102 ? 8.665 -12.380 -3.905 1.00 86.38 102 ILE A N 1
ATOM 828 C CA . ILE A 1 102 ? 8.820 -13.835 -3.847 1.00 86.38 102 ILE A CA 1
ATOM 829 C C . ILE A 1 102 ? 8.123 -14.350 -2.580 1.00 86.38 102 ILE A C 1
ATOM 831 O O . ILE A 1 102 ? 8.380 -13.879 -1.474 1.00 86.38 102 ILE A O 1
ATOM 835 N N . GLY A 1 103 ? 7.214 -15.312 -2.746 1.00 88.31 103 GLY A N 1
ATOM 836 C CA . GLY A 1 103 ? 6.404 -15.853 -1.649 1.00 88.31 103 GLY A CA 1
ATOM 837 C C . GLY A 1 103 ? 5.173 -15.018 -1.273 1.00 88.31 103 GLY A C 1
ATOM 838 O O . GLY A 1 103 ? 4.385 -15.472 -0.444 1.00 88.31 103 GLY A O 1
ATOM 839 N N . GLY A 1 104 ? 4.970 -13.857 -1.904 1.00 90.38 104 GLY A N 1
ATOM 840 C CA . GLY A 1 104 ? 3.789 -13.013 -1.732 1.00 90.38 104 GLY A CA 1
ATOM 841 C C . GLY A 1 104 ? 3.767 -12.185 -0.444 1.00 90.38 104 GLY A C 1
ATOM 842 O O . GLY A 1 104 ? 4.733 -12.126 0.318 1.00 90.38 104 GLY A O 1
ATOM 843 N N . PHE A 1 105 ? 2.632 -11.520 -0.232 1.00 92.88 105 PHE A N 1
ATOM 844 C CA . PHE A 1 105 ? 2.357 -10.711 0.951 1.00 92.88 105 PHE A CA 1
ATOM 845 C C . PHE A 1 105 ? 1.489 -11.466 1.958 1.00 92.88 105 PHE A C 1
ATOM 847 O O . PHE A 1 105 ? 0.577 -12.208 1.590 1.00 92.88 105 PHE A O 1
ATOM 854 N N . TYR A 1 106 ? 1.738 -11.196 3.234 1.00 93.25 106 TYR A N 1
ATOM 855 C CA . TYR A 1 106 ? 1.037 -11.748 4.381 1.00 93.25 106 TYR A CA 1
ATOM 856 C C . TYR A 1 106 ? 0.356 -10.623 5.165 1.00 93.25 106 TYR A C 1
ATOM 858 O O . TYR A 1 106 ? 0.949 -9.556 5.348 1.00 93.25 106 TYR A O 1
ATOM 866 N N . PRO A 1 107 ? -0.881 -10.844 5.640 1.00 94.12 107 PRO A N 1
ATOM 867 C CA . PRO A 1 107 ? -1.575 -9.880 6.474 1.00 94.12 107 PRO A CA 1
ATOM 868 C C . PRO A 1 107 ? -0.917 -9.799 7.852 1.00 94.12 107 PRO A C 1
ATOM 870 O O . PRO A 1 107 ? -0.702 -10.816 8.513 1.00 94.12 107 PRO A O 1
ATOM 873 N N . VAL A 1 108 ? -0.645 -8.582 8.310 1.00 95.06 108 VAL A N 1
ATOM 874 C CA . VAL A 1 108 ? -0.127 -8.309 9.651 1.00 95.06 108 VAL A CA 1
ATOM 875 C C . VAL A 1 108 ? -1.045 -7.323 10.347 1.00 95.06 108 VAL A C 1
ATOM 877 O O . VAL A 1 108 ? -1.451 -6.311 9.778 1.00 95.06 108 VAL A O 1
ATOM 880 N N . ILE A 1 109 ? -1.354 -7.617 11.605 1.00 95.81 109 ILE A N 1
ATOM 881 C CA . ILE A 1 109 ? -2.111 -6.733 12.482 1.00 95.81 109 ILE A CA 1
ATOM 882 C C . ILE A 1 109 ? -1.196 -6.335 13.630 1.00 95.81 109 ILE A C 1
ATOM 884 O O . ILE A 1 109 ? -0.584 -7.189 14.270 1.00 95.81 109 ILE A O 1
ATOM 888 N N . ILE A 1 110 ? -1.112 -5.037 13.890 1.00 95.75 110 ILE A N 1
ATOM 889 C CA . ILE A 1 110 ? -0.297 -4.476 14.964 1.00 95.75 110 ILE A CA 1
ATOM 890 C C . ILE A 1 110 ? -1.263 -3.882 15.974 1.00 95.75 110 ILE A C 1
ATOM 892 O O . ILE A 1 110 ? -1.881 -2.848 15.720 1.00 95.75 110 ILE A O 1
ATOM 896 N N . ALA A 1 111 ? -1.415 -4.571 17.100 1.00 93.94 111 ALA A N 1
ATOM 897 C CA . ALA A 1 111 ? -2.262 -4.144 18.201 1.00 93.94 111 ALA A CA 1
ATOM 898 C C . ALA A 1 111 ? -1.457 -3.253 19.166 1.00 93.94 111 ALA A C 1
ATOM 900 O O . ALA A 1 111 ? -0.450 -3.710 19.714 1.00 93.94 111 ALA A O 1
ATOM 901 N N . PRO A 1 112 ? -1.869 -1.995 19.390 1.00 92.19 112 PRO A N 1
ATOM 902 C CA . PRO A 1 112 ? -1.390 -1.184 20.501 1.00 92.19 112 PRO A CA 1
ATOM 903 C C . PRO A 1 112 ? -1.690 -1.851 21.846 1.00 92.19 112 PRO A C 1
ATOM 905 O O . PRO A 1 112 ? -2.619 -2.647 21.960 1.00 92.19 112 PRO A O 1
ATOM 908 N N . SER A 1 113 ? -0.952 -1.486 22.896 1.00 92.06 113 SER A N 1
ATOM 909 C CA . SER A 1 113 ? -1.096 -2.098 24.227 1.00 92.06 113 SER A CA 1
ATOM 910 C C . SER A 1 113 ? -2.464 -1.882 24.885 1.00 92.06 113 SER A C 1
ATOM 912 O O . SER A 1 113 ? -2.798 -2.590 25.829 1.00 92.06 113 SER A O 1
ATOM 914 N N . ASN A 1 114 ? -3.239 -0.895 24.429 1.00 88.31 114 ASN A N 1
ATOM 915 C CA . ASN A 1 114 ? -4.592 -0.617 24.913 1.00 88.31 114 ASN A CA 1
ATOM 916 C C . ASN A 1 114 ? -5.673 -1.475 24.238 1.00 88.31 114 ASN A C 1
ATOM 918 O O . ASN A 1 114 ? -6.788 -1.497 24.744 1.00 88.31 114 ASN A O 1
ATOM 922 N N . ILE A 1 115 ? -5.359 -2.175 23.141 1.00 90.19 115 ILE A N 1
ATOM 923 C CA . ILE A 1 115 ? -6.325 -2.989 22.399 1.00 90.19 115 ILE A CA 1
ATOM 924 C C . ILE A 1 115 ? -6.162 -4.457 22.778 1.00 90.19 115 ILE A C 1
ATOM 926 O O . ILE A 1 115 ? -5.097 -5.041 22.583 1.00 90.19 115 ILE A O 1
ATOM 930 N N . ASN A 1 116 ? -7.233 -5.073 23.276 1.00 88.81 116 ASN A N 1
ATOM 931 C CA . ASN A 1 116 ? -7.209 -6.467 23.728 1.00 88.81 116 ASN A CA 1
ATOM 932 C C . ASN A 1 116 ? -7.979 -7.403 22.795 1.00 88.81 116 ASN A C 1
ATOM 934 O O . ASN A 1 116 ? -7.744 -8.612 22.801 1.00 88.81 116 ASN A O 1
ATOM 938 N N . LEU A 1 117 ? -8.896 -6.857 21.995 1.00 91.69 117 LEU A N 1
ATOM 939 C CA . LEU A 1 117 ? -9.742 -7.623 21.098 1.00 91.69 117 LEU A CA 1
ATOM 940 C C . LEU A 1 117 ? -9.672 -7.084 19.670 1.00 91.69 117 LEU A C 1
ATOM 942 O O . LEU A 1 117 ? -9.992 -5.929 19.396 1.00 91.69 117 LEU A O 1
ATOM 946 N N . ILE A 1 118 ? -9.325 -7.969 18.739 1.00 90.88 118 ILE A N 1
ATOM 947 C CA . ILE A 1 118 ? -9.376 -7.699 17.305 1.00 90.88 118 ILE A CA 1
ATOM 948 C C . ILE A 1 118 ? -10.188 -8.802 16.647 1.00 90.88 118 ILE A C 1
ATOM 950 O O . ILE A 1 118 ? -9.892 -9.986 16.803 1.00 90.88 118 ILE A O 1
ATOM 954 N N . GLN A 1 119 ? -11.209 -8.406 15.895 1.00 94.50 119 GLN A N 1
ATOM 955 C CA . GLN A 1 119 ? -11.976 -9.325 15.072 1.00 94.50 119 GLN A CA 1
ATOM 956 C C . GLN A 1 119 ? -11.512 -9.206 13.628 1.00 94.50 119 GLN A C 1
ATOM 958 O O . GLN A 1 119 ? -11.620 -8.143 13.019 1.00 94.50 119 GLN A O 1
ATOM 963 N N . MET A 1 120 ? -11.028 -10.317 13.084 1.00 92.38 120 MET A N 1
ATOM 964 C CA . MET A 1 120 ? -10.776 -10.454 11.656 1.00 92.38 120 MET A CA 1
ATOM 965 C C . MET A 1 120 ? -12.064 -10.863 10.950 1.00 92.38 120 MET A C 1
ATOM 967 O O . MET A 1 120 ? -12.777 -11.756 11.411 1.00 92.38 120 MET A O 1
ATOM 971 N N . ASP A 1 121 ? -12.348 -10.223 9.825 1.00 87.88 121 ASP A N 1
ATOM 972 C CA . ASP A 1 121 ? -13.457 -10.571 8.954 1.00 87.88 121 ASP A CA 1
ATOM 973 C C . ASP A 1 121 ? -12.901 -10.990 7.586 1.00 87.88 121 ASP A C 1
ATOM 975 O O . ASP A 1 121 ? -12.357 -10.193 6.826 1.00 87.88 121 ASP A O 1
ATOM 979 N N . PHE A 1 122 ? -13.014 -12.286 7.294 1.00 78.69 122 PHE A N 1
ATOM 980 C CA . PHE A 1 122 ? -12.585 -12.890 6.028 1.00 78.69 122 PHE A CA 1
ATOM 981 C C . PHE A 1 122 ? -13.740 -13.032 5.024 1.00 78.69 122 PHE A C 1
ATOM 983 O O . PHE A 1 122 ? -13.606 -13.724 4.015 1.00 78.69 122 PHE A O 1
ATOM 990 N N . SER A 1 123 ? -14.901 -12.421 5.293 1.00 71.25 123 SER A N 1
ATOM 991 C CA . SER A 1 123 ? -16.091 -12.570 4.444 1.00 71.25 123 SER A CA 1
ATOM 992 C C . SER A 1 123 ? -15.957 -11.900 3.071 1.00 71.25 123 SER A C 1
ATOM 994 O O . SER A 1 123 ? -16.680 -12.261 2.141 1.00 71.25 123 SER A O 1
ATOM 996 N N . ALA A 1 124 ? -15.024 -10.961 2.898 1.00 60.34 124 ALA A N 1
ATOM 997 C CA . ALA A 1 124 ? -14.775 -10.292 1.627 1.00 60.34 124 ALA A CA 1
ATOM 998 C C . ALA A 1 124 ? -13.812 -11.117 0.753 1.00 60.34 124 ALA A C 1
ATOM 1000 O O . ALA A 1 124 ? -12.599 -11.118 0.938 1.00 60.34 124 ALA A O 1
ATOM 1001 N N . THR A 1 125 ? -14.352 -11.850 -0.226 1.00 62.84 125 THR A N 1
ATOM 1002 C CA . THR A 1 125 ? -13.509 -12.623 -1.160 1.00 62.84 125 THR A CA 1
ATOM 1003 C C . THR A 1 125 ? -12.937 -11.735 -2.269 1.00 62.84 125 THR A C 1
ATOM 1005 O O . THR A 1 125 ? -11.791 -11.938 -2.677 1.00 62.84 125 THR A O 1
ATOM 1008 N N . GLN A 1 126 ? -13.719 -10.746 -2.721 1.00 67.19 126 GLN A N 1
ATOM 1009 C CA . GLN A 1 126 ? -13.367 -9.747 -3.733 1.00 67.19 126 GLN A CA 1
ATOM 1010 C C . GLN A 1 126 ? -14.140 -8.452 -3.456 1.00 67.19 126 GLN A C 1
ATOM 1012 O O . GLN A 1 126 ? -15.367 -8.470 -3.344 1.00 67.19 126 GLN A O 1
ATOM 1017 N N . ILE A 1 127 ? -13.424 -7.335 -3.339 1.00 72.94 127 ILE A N 1
ATOM 1018 C CA . ILE A 1 127 ? -14.017 -5.999 -3.321 1.00 72.94 127 ILE A CA 1
ATOM 1019 C C . ILE A 1 127 ? -14.269 -5.634 -4.790 1.00 72.94 127 ILE A C 1
ATOM 1021 O O . ILE A 1 127 ? -13.346 -5.269 -5.511 1.00 72.94 127 ILE A O 1
ATOM 1025 N N . LEU A 1 128 ? -15.504 -5.833 -5.259 1.00 66.38 128 LEU A N 1
ATOM 1026 C CA . LEU A 1 128 ? -15.948 -5.362 -6.573 1.00 66.38 128 LEU A CA 1
ATOM 1027 C C . LEU A 1 128 ? -16.338 -3.889 -6.428 1.00 66.38 128 LEU A C 1
ATOM 1029 O O . LEU A 1 128 ? -17.507 -3.578 -6.207 1.00 66.38 128 LEU A O 1
ATOM 1033 N N . THR A 1 129 ? -15.357 -2.994 -6.448 1.00 64.81 129 THR A N 1
ATOM 1034 C CA . THR A 1 129 ? -15.616 -1.551 -6.475 1.00 64.81 129 THR A CA 1
ATOM 1035 C C . THR A 1 129 ? -15.695 -1.048 -7.907 1.00 64.81 129 THR A C 1
ATOM 1037 O O . THR A 1 129 ? -15.034 -1.570 -8.805 1.00 64.81 129 THR A O 1
ATOM 1040 N N . GLU A 1 130 ? -16.492 0.001 -8.113 1.00 71.25 130 GLU A N 1
ATOM 1041 C CA . GLU A 1 130 ? -16.513 0.771 -9.365 1.00 71.25 130 GLU A CA 1
ATOM 1042 C C . GLU A 1 130 ? -15.134 1.384 -9.681 1.00 71.25 130 GLU A C 1
ATOM 1044 O O . GLU A 1 130 ? -14.853 1.701 -10.830 1.00 71.25 130 GLU A O 1
ATOM 1049 N N . ASP A 1 131 ? -14.256 1.479 -8.677 1.00 70.00 131 ASP A N 1
ATOM 1050 C CA . ASP A 1 131 ? -12.896 2.022 -8.772 1.00 70.00 131 ASP A CA 1
ATOM 1051 C C . ASP A 1 131 ? -11.891 1.099 -9.489 1.00 70.00 131 ASP A C 1
ATOM 1053 O O . ASP A 1 131 ? -10.765 1.512 -9.768 1.00 70.00 131 ASP A O 1
ATOM 1057 N N . PHE A 1 132 ? -12.270 -0.152 -9.778 1.00 83.50 132 PHE A N 1
ATOM 1058 C CA . PHE A 1 132 ? -11.417 -1.135 -10.454 1.00 83.50 132 PHE A CA 1
ATOM 1059 C C . PHE A 1 132 ? -12.028 -1.624 -11.769 1.00 83.50 132 PHE A C 1
ATOM 1061 O O . PHE A 1 132 ? -12.098 -2.828 -12.035 1.00 83.50 132 PHE A O 1
ATOM 1068 N N . THR A 1 133 ? -12.460 -0.696 -12.625 1.00 87.94 133 THR A N 1
ATOM 1069 C CA . THR A 1 133 ? -12.774 -1.058 -14.016 1.00 87.94 133 THR A CA 1
ATOM 1070 C C . THR A 1 133 ? -11.520 -1.591 -14.728 1.00 87.94 133 THR A C 1
ATOM 1072 O O . THR A 1 133 ? -10.402 -1.162 -14.418 1.00 87.94 133 THR A O 1
ATOM 1075 N N . PRO A 1 134 ? -11.658 -2.518 -15.694 1.00 87.81 134 PRO A N 1
ATOM 1076 C CA . PRO A 1 134 ? -10.524 -3.012 -16.476 1.00 87.81 134 PRO A CA 1
ATOM 1077 C C . PRO A 1 134 ? -9.692 -1.893 -17.115 1.00 87.81 134 PRO A C 1
ATOM 1079 O O . PRO A 1 134 ? -8.471 -1.993 -17.192 1.00 87.81 134 PRO A O 1
ATOM 1082 N N . GLU A 1 135 ? -10.339 -0.814 -17.547 1.00 90.00 135 GLU A N 1
ATOM 1083 C CA . GLU A 1 135 ? -9.713 0.367 -18.133 1.00 90.00 135 GLU A CA 1
ATOM 1084 C C . GLU A 1 135 ? -8.877 1.130 -17.101 1.00 90.00 135 GLU A C 1
ATOM 1086 O O . GLU A 1 135 ? -7.726 1.452 -17.380 1.00 90.00 135 GLU A O 1
ATOM 1091 N N . GLN A 1 136 ? -9.406 1.361 -15.894 1.00 89.81 136 GLN A N 1
ATOM 1092 C CA . GLN A 1 136 ? -8.647 1.991 -14.807 1.00 89.81 136 GLN A CA 1
ATOM 1093 C C . GLN A 1 136 ? -7.446 1.144 -14.395 1.00 89.81 136 GLN A C 1
ATOM 1095 O O . GLN A 1 136 ? -6.357 1.683 -14.228 1.00 89.81 136 GLN A O 1
ATOM 1100 N N . ILE A 1 137 ? -7.620 -0.177 -14.273 1.00 90.31 137 ILE A N 1
ATOM 1101 C CA . ILE A 1 137 ? -6.518 -1.096 -13.958 1.00 90.31 137 ILE A CA 1
ATOM 1102 C C . ILE A 1 137 ? -5.423 -0.983 -15.024 1.00 90.31 137 ILE A C 1
ATOM 1104 O O . ILE A 1 137 ? -4.253 -0.838 -14.678 1.00 90.31 137 ILE A O 1
ATOM 1108 N N . LYS A 1 138 ? -5.793 -0.996 -16.311 1.00 90.94 138 LYS A N 1
ATOM 1109 C CA . LYS A 1 138 ? -4.840 -0.833 -17.418 1.00 90.94 138 LYS A CA 1
ATOM 1110 C C . LYS A 1 138 ? -4.093 0.494 -17.340 1.00 90.94 138 LYS A C 1
ATOM 1112 O O . LYS A 1 138 ? -2.876 0.489 -17.485 1.00 90.94 138 LYS A O 1
ATOM 1117 N N . THR A 1 139 ? -4.789 1.600 -17.078 1.00 93.31 139 THR A N 1
ATOM 1118 C CA . THR A 1 139 ? -4.161 2.921 -16.923 1.00 93.31 139 THR A CA 1
ATOM 1119 C C . THR A 1 139 ? -3.195 2.944 -15.739 1.00 93.31 139 THR A C 1
ATOM 1121 O O . THR A 1 139 ? -2.041 3.311 -15.911 1.00 93.31 139 THR A O 1
ATOM 1124 N N . ILE A 1 140 ? -3.616 2.458 -14.565 1.00 93.00 140 ILE A N 1
ATOM 1125 C CA . ILE A 1 140 ? -2.776 2.401 -13.356 1.00 93.00 140 ILE A CA 1
ATOM 1126 C C . ILE A 1 140 ? -1.494 1.591 -13.607 1.00 93.00 140 ILE A C 1
ATOM 1128 O O . ILE A 1 140 ? -0.410 1.986 -13.178 1.00 93.00 140 ILE A O 1
ATOM 1132 N N . ILE A 1 141 ? -1.600 0.456 -14.304 1.00 92.56 141 ILE A N 1
ATOM 1133 C CA . ILE A 1 141 ? -0.443 -0.381 -14.637 1.00 92.56 141 ILE A CA 1
ATOM 1134 C C . ILE A 1 141 ? 0.440 0.269 -15.704 1.00 92.56 141 ILE A C 1
ATOM 1136 O O . ILE A 1 141 ? 1.662 0.179 -15.599 1.00 92.56 141 ILE A O 1
ATOM 1140 N N . ALA A 1 142 ? -0.139 0.928 -16.708 1.00 92.75 142 ALA A N 1
ATOM 1141 C CA . ALA A 1 142 ? 0.622 1.656 -17.719 1.00 92.75 142 ALA A CA 1
ATOM 1142 C C . ALA A 1 142 ? 1.442 2.793 -17.091 1.00 92.75 142 ALA A C 1
ATOM 1144 O O . ALA A 1 142 ? 2.648 2.865 -17.328 1.00 92.75 142 ALA A O 1
ATOM 1145 N N . ASP A 1 143 ? 0.824 3.596 -16.222 1.00 95.19 143 ASP A N 1
ATOM 1146 C CA . ASP A 1 143 ? 1.488 4.684 -15.500 1.00 95.19 143 ASP A CA 1
ATOM 1147 C C . ASP A 1 143 ? 2.630 4.152 -14.619 1.00 95.19 143 ASP A C 1
ATOM 1149 O O . ASP A 1 143 ? 3.727 4.709 -14.598 1.00 95.19 143 ASP A O 1
ATOM 1153 N N . ALA A 1 144 ? 2.409 3.031 -13.922 1.00 94.81 144 ALA A N 1
ATOM 1154 C CA . ALA A 1 144 ? 3.449 2.393 -13.117 1.00 94.81 144 ALA A CA 1
ATOM 1155 C C . ALA A 1 144 ? 4.613 1.871 -13.974 1.00 94.81 144 ALA A C 1
ATOM 1157 O O . ALA A 1 144 ? 5.771 2.056 -13.610 1.00 94.81 144 ALA A O 1
ATOM 1158 N 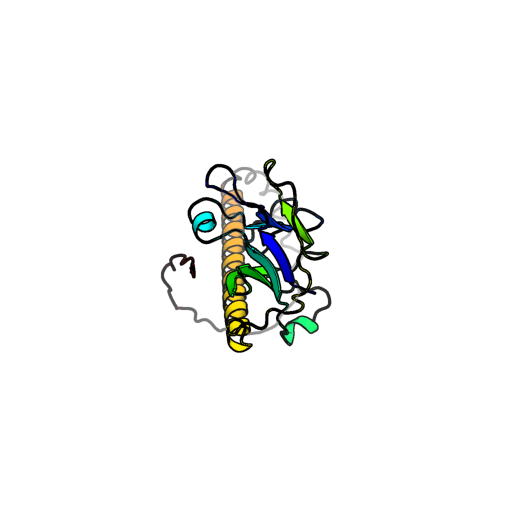N . ARG A 1 145 ? 4.330 1.243 -15.124 1.00 93.62 145 ARG A N 1
ATOM 1159 C CA . ARG A 1 145 ? 5.370 0.772 -16.057 1.00 93.62 145 ARG A CA 1
ATOM 1160 C C . ARG A 1 145 ? 6.200 1.927 -16.608 1.00 93.62 145 ARG A C 1
ATOM 1162 O O . ARG A 1 145 ? 7.411 1.776 -16.718 1.00 93.62 145 ARG A O 1
ATOM 1169 N N . GLN A 1 146 ? 5.568 3.057 -16.917 1.00 95.62 146 GLN A N 1
ATOM 1170 C CA . GLN A 1 146 ? 6.279 4.257 -17.347 1.00 95.62 146 GLN A CA 1
ATOM 1171 C C . GLN A 1 146 ? 7.245 4.743 -16.257 1.00 95.62 146 GLN A C 1
ATOM 1173 O O . GLN A 1 146 ? 8.427 4.917 -16.528 1.00 95.62 146 GLN A O 1
ATOM 1178 N N . GLN A 1 147 ? 6.773 4.876 -15.015 1.00 95.62 147 GLN A N 1
ATOM 1179 C CA . GLN A 1 147 ? 7.613 5.313 -13.892 1.00 95.62 147 GLN A CA 1
ATOM 1180 C C . GLN A 1 147 ? 8.776 4.354 -13.599 1.00 95.62 147 GLN A C 1
ATOM 1182 O O . GLN A 1 147 ? 9.849 4.792 -13.200 1.00 95.62 147 GLN A O 1
ATOM 1187 N N . ILE A 1 148 ? 8.577 3.048 -13.789 1.00 93.44 148 ILE A N 1
ATOM 1188 C CA . ILE A 1 148 ? 9.637 2.040 -13.649 1.00 93.44 148 ILE A CA 1
ATOM 1189 C C . ILE A 1 148 ? 10.725 2.226 -14.712 1.00 93.44 148 ILE A C 1
ATOM 1191 O O . ILE A 1 148 ? 11.900 2.020 -14.417 1.00 93.44 148 ILE A O 1
ATOM 1195 N N . GLU A 1 149 ? 10.347 2.562 -15.946 1.00 93.75 149 GLU A N 1
ATOM 1196 C CA . GLU A 1 149 ? 11.326 2.805 -17.006 1.00 93.75 149 GLU A CA 1
ATOM 1197 C C . GLU A 1 149 ? 12.115 4.087 -16.733 1.00 93.75 149 GLU A C 1
ATOM 1199 O O . GLU A 1 149 ? 13.339 4.059 -16.785 1.00 93.75 149 GLU A O 1
ATOM 1204 N N . GLU A 1 150 ? 11.432 5.161 -16.323 1.00 94.94 150 GLU A N 1
ATOM 1205 C CA . GLU A 1 150 ? 12.070 6.419 -15.907 1.00 94.94 150 GLU A CA 1
ATOM 1206 C C . GLU A 1 150 ? 13.063 6.198 -14.745 1.00 94.94 150 GLU A C 1
ATOM 1208 O O . GLU A 1 150 ? 14.167 6.743 -14.748 1.00 94.94 150 GLU A O 1
ATOM 1213 N N . GLU A 1 151 ? 12.706 5.361 -13.762 1.00 93.31 151 GLU A N 1
ATOM 1214 C CA . GLU A 1 151 ? 13.594 4.979 -12.655 1.00 93.31 151 GLU A CA 1
ATOM 1215 C C . GLU A 1 151 ? 14.841 4.230 -13.157 1.00 93.31 151 GLU A C 1
ATOM 1217 O O . GLU A 1 151 ? 15.955 4.529 -12.727 1.00 93.31 151 GLU A O 1
ATOM 1222 N N . ARG A 1 152 ? 14.676 3.306 -14.113 1.00 92.06 152 ARG A N 1
ATOM 1223 C CA . ARG A 1 152 ? 15.781 2.526 -14.691 1.00 92.06 152 ARG A CA 1
ATOM 1224 C C . ARG A 1 152 ? 16.742 3.389 -15.508 1.00 92.06 152 ARG A C 1
ATOM 1226 O O . ARG A 1 152 ? 17.951 3.182 -15.433 1.00 92.06 152 ARG A O 1
ATOM 1233 N N . GLU A 1 153 ? 16.222 4.318 -16.306 1.00 95.12 153 GLU A N 1
ATOM 1234 C CA . GLU A 1 153 ? 17.045 5.255 -17.080 1.00 95.12 153 GLU A CA 1
ATOM 1235 C C . GLU A 1 153 ? 17.913 6.105 -16.143 1.00 95.12 153 GLU A C 1
ATOM 1237 O O . GLU A 1 153 ? 19.125 6.207 -16.336 1.00 95.12 153 GLU A O 1
ATOM 1242 N N . TYR A 1 154 ? 17.321 6.617 -15.059 1.00 92.31 154 TYR A N 1
ATOM 1243 C CA . TYR A 1 154 ? 18.044 7.394 -14.055 1.00 92.31 154 TYR A CA 1
ATOM 1244 C C . TYR A 1 154 ? 19.152 6.590 -13.353 1.00 92.31 154 TYR A C 1
ATOM 1246 O O . TYR A 1 154 ? 20.247 7.107 -13.126 1.00 92.31 154 TYR A O 1
ATOM 1254 N N . GLU A 1 155 ? 18.903 5.319 -13.020 1.00 89.81 155 GLU A N 1
ATOM 1255 C CA . GLU A 1 155 ? 19.920 4.435 -12.433 1.00 89.81 155 GLU A CA 1
ATOM 1256 C C . GLU A 1 155 ? 21.120 4.238 -13.373 1.00 89.81 155 GLU A C 1
ATOM 1258 O O . GLU A 1 155 ? 22.268 4.349 -12.937 1.00 89.81 155 GLU A O 1
ATOM 1263 N N . GLN A 1 156 ? 20.873 4.026 -14.669 1.00 92.75 156 GLN A N 1
ATOM 1264 C CA . GLN A 1 156 ? 21.938 3.858 -15.666 1.00 92.75 156 GLN A CA 1
ATOM 1265 C C . GLN A 1 156 ? 22.781 5.127 -15.838 1.00 92.75 156 GLN A C 1
ATOM 1267 O O . GLN A 1 156 ? 24.008 5.048 -15.943 1.00 92.75 156 GLN A O 1
ATOM 1272 N N . GLU A 1 157 ? 22.147 6.302 -15.838 1.00 94.19 157 GLU A N 1
ATOM 1273 C CA . GLU A 1 157 ? 22.856 7.584 -15.888 1.00 94.19 157 GLU A CA 1
ATOM 1274 C C . GLU A 1 157 ? 23.764 7.774 -14.663 1.00 94.19 157 GLU A C 1
ATOM 1276 O O . GLU A 1 157 ? 24.933 8.140 -14.809 1.00 94.19 157 GLU A O 1
ATOM 1281 N N . GLN A 1 158 ? 23.264 7.460 -13.462 1.00 92.19 158 GLN A N 1
ATOM 1282 C CA . GLN A 1 158 ? 24.041 7.539 -12.221 1.00 92.19 158 GLN A CA 1
ATOM 1283 C C . GLN A 1 158 ? 25.248 6.593 -12.227 1.00 92.19 158 GLN A C 1
ATOM 1285 O O . GLN A 1 158 ? 26.342 6.984 -11.813 1.00 92.19 158 GLN A O 1
ATOM 1290 N N . GLU A 1 159 ? 25.075 5.357 -12.699 1.00 93.00 159 GLU A N 1
ATOM 1291 C CA . GLU A 1 159 ? 26.172 4.391 -12.820 1.00 93.00 159 GLU A CA 1
ATOM 1292 C C . GLU A 1 159 ? 27.256 4.888 -13.784 1.00 93.00 159 GLU A C 1
ATOM 1294 O O . GLU A 1 159 ? 28.446 4.863 -13.449 1.00 93.00 159 GLU A O 1
ATOM 1299 N N . TYR A 1 160 ? 26.855 5.418 -14.944 1.00 95.00 160 TYR A N 1
ATOM 1300 C CA . TYR A 1 160 ? 27.782 5.976 -15.927 1.00 95.00 160 TYR A CA 1
ATOM 1301 C C . TYR A 1 160 ? 28.563 7.178 -15.375 1.00 95.00 160 TYR A C 1
ATOM 1303 O O . TYR A 1 160 ? 29.783 7.268 -15.547 1.00 95.00 160 TYR A O 1
ATOM 1311 N N . GLU A 1 161 ? 27.898 8.100 -14.673 1.00 94.12 161 GLU A N 1
ATOM 1312 C CA . GLU A 1 161 ? 28.559 9.246 -14.040 1.00 94.12 161 GLU A CA 1
ATOM 1313 C C . GLU A 1 161 ? 29.572 8.813 -12.971 1.00 94.12 161 GLU A C 1
ATOM 1315 O O . GLU A 1 161 ? 30.691 9.340 -12.926 1.00 94.12 161 GLU A O 1
ATOM 1320 N N . GLN A 1 162 ? 29.218 7.825 -12.144 1.00 92.94 162 GLN A N 1
ATOM 1321 C CA . GLN A 1 162 ? 30.109 7.274 -11.123 1.00 92.94 162 GLN A CA 1
ATOM 1322 C C . GLN A 1 162 ? 31.338 6.600 -11.742 1.00 92.94 162 GLN A C 1
ATOM 1324 O O . GLN A 1 162 ? 32.453 6.801 -11.255 1.00 92.94 162 GLN A O 1
ATOM 1329 N N . GLU A 1 163 ? 31.170 5.842 -12.828 1.00 93.94 163 GLU A N 1
ATOM 1330 C CA . GLU A 1 163 ? 32.281 5.209 -13.545 1.00 93.94 163 GLU A CA 1
ATOM 1331 C C . GLU A 1 163 ? 33.235 6.260 -14.142 1.00 93.94 163 GLU A C 1
ATOM 1333 O O . GLU A 1 163 ? 34.456 6.188 -13.958 1.00 93.94 163 GLU A O 1
ATOM 1338 N N . GLN A 1 164 ? 32.692 7.302 -14.781 1.00 93.44 164 GLN A N 1
ATOM 1339 C CA . GLN A 1 164 ? 33.481 8.414 -15.321 1.00 93.44 164 GLN A CA 1
ATOM 1340 C C . GLN A 1 164 ? 34.242 9.171 -14.225 1.00 93.44 164 GLN A C 1
ATOM 1342 O O . GLN A 1 164 ? 35.398 9.567 -14.416 1.00 93.44 164 GLN A O 1
ATOM 1347 N N . GLU A 1 165 ? 33.626 9.377 -13.061 1.00 94.25 165 GLU A N 1
ATOM 1348 C CA . GLU A 1 165 ? 34.286 10.039 -11.940 1.00 94.25 165 GLU A CA 1
ATOM 1349 C C . GLU A 1 165 ? 35.407 9.174 -11.340 1.00 94.25 165 GLU A C 1
ATOM 1351 O O . GLU A 1 165 ? 36.481 9.696 -11.026 1.00 94.25 165 GLU A O 1
ATOM 1356 N N . GLN A 1 166 ? 35.209 7.856 -11.241 1.00 92.19 166 GLN A N 1
ATOM 1357 C CA . GLN A 1 166 ? 36.249 6.915 -10.811 1.00 92.19 166 GLN A CA 1
ATOM 1358 C C . GLN A 1 166 ? 37.450 6.914 -11.770 1.00 92.19 166 GLN A C 1
ATOM 1360 O O . GLN A 1 166 ? 38.596 6.963 -11.314 1.00 92.19 166 GLN A O 1
ATOM 1365 N N . LEU A 1 167 ? 37.207 6.951 -13.086 1.00 90.69 167 LEU A N 1
ATOM 1366 C CA . LEU A 1 167 ? 38.263 7.066 -14.100 1.00 90.69 167 LEU A CA 1
ATOM 1367 C C . LEU A 1 167 ? 39.042 8.384 -13.982 1.00 90.69 167 LEU A C 1
ATOM 1369 O O . LEU A 1 167 ? 40.265 8.386 -14.114 1.00 90.69 167 LEU A O 1
ATOM 1373 N N . ARG A 1 168 ? 38.367 9.503 -13.680 1.00 90.69 168 ARG A N 1
ATOM 1374 C CA . ARG A 1 168 ? 39.021 10.807 -13.441 1.00 90.69 168 ARG A CA 1
ATOM 1375 C C . ARG A 1 168 ? 39.834 10.838 -12.145 1.00 90.69 168 ARG A C 1
ATOM 1377 O O . ARG A 1 168 ? 40.858 11.516 -12.090 1.00 90.69 168 ARG A O 1
ATOM 1384 N N . LYS A 1 169 ? 39.374 10.141 -11.101 1.00 88.44 169 LYS A N 1
ATOM 1385 C CA . LYS A 1 169 ? 39.998 10.112 -9.767 1.00 88.44 169 LYS A CA 1
ATOM 1386 C C . LYS A 1 169 ? 41.176 9.147 -9.646 1.00 88.44 169 LYS A C 1
ATOM 1388 O O . LYS A 1 169 ? 41.819 9.182 -8.604 1.00 88.44 169 LYS A O 1
ATOM 1393 N N . SER A 1 170 ? 41.472 8.321 -10.653 1.00 76.12 170 SER A N 1
ATOM 1394 C CA . SER A 1 170 ? 42.634 7.418 -10.679 1.00 76.12 170 SER A CA 1
ATOM 1395 C C . SER A 1 170 ? 43.810 8.059 -11.440 1.00 76.12 170 SER A C 1
ATOM 1397 O O . SER A 1 170 ? 43.876 7.938 -12.665 1.00 76.12 170 SER A O 1
ATOM 1399 N N . PRO A 1 171 ? 44.755 8.766 -10.780 1.00 69.06 171 PRO A N 1
ATOM 1400 C CA . PRO A 1 171 ? 45.790 9.538 -11.462 1.00 69.06 171 PRO A CA 1
ATOM 1401 C C . PRO A 1 171 ? 47.085 8.736 -11.698 1.00 69.06 171 PRO A C 1
ATOM 1403 O O . PRO A 1 171 ? 48.054 9.296 -12.200 1.00 69.06 171 PRO A O 1
ATOM 1406 N N . GLU A 1 172 ? 47.156 7.441 -11.362 1.00 57.12 172 GLU A N 1
ATOM 1407 C CA . GLU A 1 172 ? 48.439 6.722 -11.283 1.00 57.12 172 GLU A CA 1
ATOM 1408 C C . GLU A 1 172 ? 48.448 5.358 -11.995 1.00 57.12 172 GLU A C 1
ATOM 1410 O O . GLU A 1 172 ? 48.099 4.316 -11.449 1.00 57.12 172 GLU A O 1
ATOM 1415 N N . SER A 1 173 ? 48.900 5.368 -13.253 1.00 51.50 173 SER A N 1
ATOM 1416 C CA . SER A 1 173 ? 49.976 4.492 -13.777 1.00 51.50 173 SER A CA 1
ATOM 1417 C C . SER A 1 173 ? 50.235 4.761 -15.270 1.00 51.50 173 SER A C 1
ATOM 1419 O O . SER A 1 173 ? 50.394 3.844 -16.077 1.00 51.50 173 SER A O 1
ATOM 1421 N N . ILE A 1 174 ? 50.295 6.035 -15.676 1.00 54.88 174 ILE A N 1
ATOM 1422 C CA . ILE A 1 174 ? 50.698 6.385 -17.051 1.00 54.88 174 ILE A CA 1
ATOM 1423 C C . ILE A 1 174 ? 52.208 6.133 -17.269 1.00 54.88 174 ILE A C 1
ATOM 1425 O O . ILE A 1 174 ? 52.615 5.851 -18.393 1.00 54.88 174 ILE A O 1
ATOM 1429 N N . ASP A 1 175 ? 53.020 6.045 -16.207 1.00 53.97 175 ASP A N 1
ATOM 1430 C CA . ASP A 1 175 ? 54.472 5.811 -16.322 1.00 53.97 175 ASP A CA 1
ATOM 1431 C C . ASP A 1 175 ? 54.926 4.338 -16.424 1.00 53.97 175 ASP A C 1
ATOM 1433 O O . ASP A 1 175 ? 56.119 4.081 -16.573 1.00 53.97 175 ASP A O 1
ATOM 1437 N N . GLN A 1 176 ? 54.024 3.344 -16.423 1.00 49.88 176 GLN A N 1
ATOM 1438 C CA . GLN A 1 176 ? 54.408 1.932 -16.658 1.00 49.88 176 GLN A CA 1
ATOM 1439 C C . GLN A 1 176 ? 53.881 1.322 -17.968 1.00 49.88 176 GLN A C 1
ATOM 1441 O O . GLN A 1 176 ? 54.250 0.199 -18.314 1.00 49.88 176 GLN A O 1
ATOM 1446 N N . LYS A 1 177 ? 53.076 2.050 -18.756 1.00 50.56 177 LYS A N 1
ATOM 1447 C CA . LYS A 1 177 ? 52.494 1.521 -20.007 1.00 50.56 177 LYS A CA 1
ATOM 1448 C C . LYS A 1 177 ? 53.280 1.834 -21.286 1.00 50.56 177 LYS A C 1
ATOM 1450 O O . LYS A 1 177 ? 52.905 1.322 -22.339 1.00 50.56 177 LYS A O 1
ATOM 1455 N N . SER A 1 178 ? 54.398 2.569 -21.235 1.00 48.12 178 SER A N 1
ATOM 1456 C CA . SER A 1 178 ? 55.224 2.776 -22.444 1.00 48.12 178 SER A CA 1
ATOM 1457 C C . SER A 1 178 ? 56.026 1.530 -22.865 1.00 48.12 178 SER A C 1
ATOM 1459 O O . SER A 1 178 ? 56.460 1.447 -24.012 1.00 48.12 178 SER A O 1
ATOM 1461 N N . THR A 1 179 ? 56.145 0.513 -22.000 1.00 46.44 179 THR A N 1
ATOM 1462 C CA . THR A 1 179 ? 56.906 -0.715 -22.306 1.00 46.44 179 THR A CA 1
ATOM 1463 C C . THR A 1 179 ? 56.050 -1.854 -22.889 1.00 46.44 179 THR A C 1
ATOM 1465 O O . THR A 1 179 ? 56.603 -2.774 -23.485 1.00 46.44 179 THR A O 1
ATOM 1468 N N . ILE A 1 180 ? 54.712 -1.808 -22.798 1.00 49.53 180 ILE A N 1
ATOM 1469 C CA . ILE A 1 180 ? 53.840 -2.908 -23.282 1.00 49.53 180 ILE A CA 1
ATOM 1470 C C . ILE A 1 180 ? 53.178 -2.597 -24.642 1.00 49.53 180 ILE A C 1
ATOM 1472 O O . ILE A 1 180 ? 52.863 -3.516 -25.398 1.00 49.53 180 ILE A O 1
ATOM 1476 N N . SER A 1 181 ? 53.063 -1.323 -25.039 1.00 47.19 181 SER A N 1
ATOM 1477 C CA . SER A 1 181 ? 52.387 -0.930 -26.294 1.00 47.19 181 SER A CA 1
ATOM 1478 C C . SER A 1 181 ? 53.096 -1.328 -27.599 1.00 47.19 181 SER A C 1
ATOM 1480 O O . SER A 1 181 ? 52.524 -1.150 -28.671 1.00 47.19 181 SER A O 1
ATOM 1482 N N . THR A 1 182 ? 54.296 -1.916 -27.555 1.00 47.44 182 THR A N 1
ATOM 1483 C CA . THR A 1 182 ? 55.015 -2.336 -28.776 1.00 47.44 182 THR A CA 1
ATOM 1484 C C . THR A 1 182 ? 54.788 -3.811 -29.148 1.00 47.44 182 THR A C 1
ATOM 1486 O O . THR A 1 182 ? 55.169 -4.218 -30.243 1.00 47.44 182 THR A O 1
ATOM 1489 N N . GLN A 1 183 ? 54.148 -4.632 -28.301 1.00 47.25 183 GLN A N 1
ATOM 1490 C CA . GLN A 1 183 ? 53.988 -6.074 -28.582 1.00 47.25 183 GLN A CA 1
ATOM 1491 C C . GLN A 1 183 ? 52.590 -6.528 -29.034 1.00 47.25 183 GLN A C 1
ATOM 1493 O O . GLN A 1 183 ? 52.479 -7.633 -29.551 1.00 47.25 183 GLN A O 1
ATOM 1498 N N . LEU A 1 184 ? 51.546 -5.696 -28.954 1.00 45.66 184 LEU A N 1
ATOM 1499 C CA . LEU A 1 184 ? 50.163 -6.108 -29.273 1.00 45.66 184 LEU A CA 1
ATOM 1500 C C . LEU A 1 184 ? 49.553 -5.460 -30.531 1.00 45.66 184 LEU A C 1
ATOM 1502 O O . LEU A 1 184 ? 48.345 -5.502 -30.722 1.00 45.66 184 LEU A O 1
ATOM 1506 N N . ILE A 1 185 ? 50.377 -4.895 -31.422 1.00 47.75 185 ILE A N 1
ATOM 1507 C CA . ILE A 1 185 ? 49.922 -4.319 -32.710 1.00 47.75 185 ILE A CA 1
ATOM 1508 C C . ILE A 1 185 ? 50.128 -5.301 -33.889 1.00 47.75 185 ILE A C 1
ATOM 1510 O O . ILE A 1 185 ? 49.831 -4.978 -35.034 1.00 47.75 185 ILE A O 1
ATOM 1514 N N . LYS A 1 186 ? 50.607 -6.534 -33.654 1.00 45.78 186 LYS A N 1
ATOM 1515 C CA . LYS A 1 186 ? 50.917 -7.480 -34.746 1.00 45.78 186 LYS A CA 1
ATOM 1516 C C . LYS A 1 186 ? 49.911 -8.601 -35.021 1.00 45.78 186 LYS A C 1
ATOM 1518 O O . LYS A 1 186 ? 50.109 -9.275 -36.024 1.00 45.78 186 LYS A O 1
ATOM 1523 N N . GLU A 1 187 ? 48.853 -8.800 -34.232 1.00 48.59 187 GLU A N 1
ATOM 1524 C CA . GLU A 1 187 ? 48.041 -10.030 -34.380 1.00 48.59 187 GLU A CA 1
ATOM 1525 C C . GLU A 1 187 ? 46.536 -9.877 -34.620 1.00 48.59 187 GLU A C 1
ATOM 1527 O O . GLU A 1 187 ? 45.865 -10.888 -34.787 1.00 48.59 187 GLU A O 1
ATOM 1532 N N . THR A 1 188 ? 45.988 -8.671 -34.776 1.00 43.31 188 THR A N 1
ATOM 1533 C CA . THR A 1 188 ? 44.534 -8.537 -35.013 1.00 43.31 188 THR A CA 1
ATOM 1534 C C . THR A 1 188 ? 44.216 -7.693 -36.235 1.00 43.31 188 THR A C 1
ATOM 1536 O O . THR A 1 188 ? 43.502 -6.699 -36.188 1.00 43.31 188 THR A O 1
ATOM 1539 N N . SER A 1 189 ? 44.759 -8.115 -37.372 1.00 47.19 189 SER A N 1
ATOM 1540 C CA . SER A 1 189 ? 44.256 -7.742 -38.690 1.00 47.19 189 SER A CA 1
ATOM 1541 C C . SER A 1 189 ? 43.785 -9.006 -39.396 1.00 47.19 189 SER A C 1
ATOM 1543 O O . SER A 1 189 ? 44.492 -9.508 -40.263 1.00 47.19 189 SER A O 1
ATOM 1545 N N . TYR A 1 190 ? 42.634 -9.547 -38.997 1.00 47.50 190 TYR A N 1
ATOM 1546 C CA . TYR A 1 190 ? 41.841 -10.430 -39.851 1.00 47.50 190 TYR A CA 1
ATOM 1547 C C . TYR A 1 190 ? 40.391 -10.496 -39.344 1.00 47.50 190 TYR A C 1
ATOM 1549 O O . TYR A 1 190 ? 40.167 -10.868 -38.198 1.00 47.50 190 TYR A O 1
ATOM 1557 N N . GLU A 1 191 ? 39.457 -10.151 -40.242 1.00 49.03 191 GLU A N 1
ATOM 1558 C CA . GLU A 1 191 ? 37.997 -10.377 -40.188 1.00 49.03 191 GLU A CA 1
ATOM 1559 C C . GLU A 1 191 ? 37.215 -9.548 -39.135 1.00 49.03 191 GLU A C 1
ATOM 1561 O O . GLU A 1 191 ? 37.599 -9.451 -37.985 1.00 49.03 191 GLU A O 1
ATOM 1566 N N . MET A 1 192 ? 36.109 -8.853 -39.422 1.00 42.25 192 MET A N 1
ATOM 1567 C CA . MET A 1 192 ? 35.027 -9.127 -40.361 1.00 42.25 192 MET A CA 1
ATOM 1568 C C . MET A 1 192 ? 34.386 -7.844 -40.909 1.00 42.25 192 MET A C 1
ATOM 1570 O O . MET A 1 192 ? 34.239 -6.830 -40.233 1.00 42.25 192 MET A O 1
ATOM 1574 N N . SER A 1 193 ? 33.941 -7.973 -42.155 1.00 50.09 193 SER A N 1
ATOM 1575 C CA . SER A 1 193 ? 32.975 -7.133 -42.851 1.00 50.09 193 SER A CA 1
ATOM 1576 C C . SER A 1 193 ? 31.559 -7.587 -42.492 1.00 50.09 193 SER A C 1
ATOM 1578 O O . SER A 1 193 ? 31.243 -8.748 -42.738 1.00 50.09 193 SER A O 1
ATOM 1580 N N . SER A 1 194 ? 30.699 -6.684 -42.014 1.00 38.41 194 SER A N 1
ATOM 1581 C CA . SER A 1 194 ? 29.264 -6.692 -42.342 1.00 38.41 194 SER A CA 1
ATOM 1582 C C . SER A 1 194 ? 28.579 -5.389 -41.907 1.00 38.41 194 SER A C 1
ATOM 1584 O O . SER A 1 194 ? 28.453 -5.102 -40.722 1.00 38.41 194 SER A O 1
ATOM 1586 N N . THR A 1 195 ? 28.161 -4.625 -42.916 1.00 44.06 195 THR A N 1
ATOM 1587 C CA . THR A 1 195 ? 26.897 -3.869 -43.065 1.00 44.06 195 THR A CA 1
ATOM 1588 C C . THR A 1 195 ? 25.904 -3.816 -41.896 1.00 44.06 195 THR A C 1
ATOM 1590 O O . THR A 1 195 ? 25.516 -4.876 -41.412 1.00 44.06 195 THR A O 1
ATOM 1593 N N . VAL A 1 196 ? 25.357 -2.613 -41.624 1.00 45.06 196 VAL A N 1
ATOM 1594 C CA . VAL A 1 196 ? 23.912 -2.216 -41.576 1.00 45.06 196 VAL A CA 1
ATOM 1595 C C . VAL A 1 196 ? 23.793 -0.772 -41.000 1.00 45.06 196 VAL A C 1
ATOM 1597 O O . VAL A 1 196 ? 24.745 -0.322 -40.366 1.00 45.06 196 VAL A O 1
ATOM 1600 N N . PRO A 1 197 ? 22.744 0.014 -41.344 1.00 49.75 197 PRO A N 1
ATOM 1601 C CA . PRO A 1 197 ? 22.881 1.413 -41.753 1.00 49.75 197 PRO A CA 1
ATOM 1602 C C . PRO A 1 197 ? 22.512 2.471 -40.701 1.00 49.75 197 PRO A C 1
ATOM 1604 O O . PRO A 1 197 ? 21.926 2.181 -39.661 1.00 49.75 197 PRO A O 1
ATOM 1607 N N . ASP A 1 198 ? 22.831 3.709 -41.091 1.00 45.69 198 ASP A N 1
ATOM 1608 C CA . ASP A 1 198 ? 22.275 4.991 -40.649 1.00 45.69 198 ASP A CA 1
ATOM 1609 C C . ASP A 1 198 ? 20.793 4.939 -40.260 1.00 45.69 198 ASP A C 1
ATOM 1611 O O . ASP A 1 198 ? 19.963 4.453 -41.030 1.00 45.69 198 ASP A O 1
ATOM 1615 N N . ASN A 1 199 ? 20.481 5.552 -39.114 1.00 38.12 199 ASN A N 1
ATOM 1616 C CA . ASN A 1 199 ? 19.395 6.524 -38.969 1.00 38.12 199 ASN A CA 1
ATOM 1617 C C . ASN A 1 199 ? 19.598 7.325 -37.672 1.00 38.12 199 ASN A C 1
ATOM 1619 O O . ASN A 1 199 ? 19.247 6.887 -36.579 1.00 38.12 199 ASN A O 1
ATOM 1623 N N . ASN A 1 200 ? 20.170 8.518 -37.831 1.00 36.84 200 ASN A N 1
ATOM 1624 C CA . ASN A 1 200 ? 20.010 9.632 -36.901 1.00 36.84 200 ASN A CA 1
ATOM 1625 C C . ASN A 1 200 ? 18.610 10.230 -37.093 1.00 36.84 200 ASN A C 1
ATOM 1627 O O . ASN A 1 200 ? 18.250 10.476 -38.239 1.00 36.84 200 ASN A O 1
ATOM 1631 N N . GLU A 1 201 ? 17.874 10.503 -36.012 1.00 40.97 201 GLU A N 1
ATOM 1632 C CA . GLU A 1 201 ? 17.412 11.860 -35.652 1.00 40.97 201 GLU A CA 1
ATOM 1633 C C . GLU A 1 201 ? 16.673 11.799 -34.300 1.00 40.97 201 GLU A C 1
ATOM 1635 O O . GLU A 1 201 ? 15.527 11.362 -34.213 1.00 40.97 201 GLU A O 1
ATOM 1640 N N . TYR A 1 202 ? 17.354 12.219 -33.232 1.00 37.06 202 TYR A N 1
ATOM 1641 C CA . TYR A 1 202 ? 16.732 12.613 -31.970 1.00 37.06 202 TYR A CA 1
ATOM 1642 C C . TYR A 1 202 ? 16.740 14.137 -31.919 1.00 37.06 202 TYR A C 1
ATOM 1644 O O . TYR A 1 202 ? 17.804 14.738 -32.020 1.00 37.06 202 TYR A O 1
ATOM 1652 N N . ASP A 1 203 ? 15.571 14.734 -31.714 1.00 42.56 203 ASP A N 1
ATOM 1653 C CA . ASP A 1 203 ? 15.445 16.021 -31.035 1.00 42.56 203 ASP A CA 1
ATOM 1654 C C . ASP A 1 203 ? 14.023 16.129 -30.479 1.00 42.56 203 ASP A C 1
ATOM 1656 O O . ASP A 1 203 ? 13.069 16.408 -31.207 1.00 42.56 203 ASP A O 1
ATOM 1660 N N . GLN A 1 204 ? 13.861 15.899 -29.174 1.00 39.84 204 GLN A N 1
ATOM 1661 C CA . GLN A 1 204 ? 12.735 16.463 -28.436 1.00 39.84 204 GLN A CA 1
ATOM 1662 C C . GLN A 1 204 ? 13.080 16.637 -26.956 1.00 39.84 204 GLN A C 1
ATOM 1664 O O . GLN A 1 204 ? 13.142 15.704 -26.164 1.00 39.84 204 GLN A O 1
ATOM 1669 N N . TYR A 1 205 ? 13.318 17.899 -26.626 1.00 47.78 205 TYR A N 1
ATOM 1670 C CA . TYR A 1 205 ? 13.523 18.450 -25.299 1.00 47.78 205 TYR A CA 1
ATOM 1671 C C . TYR A 1 205 ? 12.212 18.387 -24.497 1.00 47.78 205 TYR A C 1
ATOM 1673 O O . TYR A 1 205 ? 11.217 18.968 -24.936 1.00 47.78 205 TYR A O 1
ATOM 1681 N N . TYR A 1 206 ? 12.212 17.765 -23.313 1.00 37.72 206 TYR A N 1
ATOM 1682 C CA . TYR A 1 206 ? 11.118 17.897 -22.344 1.00 37.72 206 TYR A CA 1
ATOM 1683 C C . TYR A 1 206 ? 11.621 18.413 -20.978 1.00 37.72 206 TYR A C 1
ATOM 1685 O O . TYR A 1 206 ? 12.681 18.001 -20.510 1.00 37.72 206 TYR A O 1
ATOM 1693 N N . PRO A 1 207 ? 10.897 19.368 -20.357 1.00 46.25 207 PRO A N 1
ATOM 1694 C CA . PRO A 1 207 ? 11.267 20.022 -19.099 1.00 46.25 207 PRO A CA 1
ATOM 1695 C C . PRO A 1 207 ? 10.958 19.147 -17.863 1.00 46.25 207 PRO A C 1
ATOM 1697 O O . PRO A 1 207 ? 10.223 18.168 -17.975 1.00 46.25 207 PRO A O 1
ATOM 1700 N N . PRO A 1 208 ? 11.449 19.516 -16.659 1.00 36.91 208 PRO A N 1
ATOM 1701 C CA . PRO A 1 208 ? 11.299 18.698 -15.455 1.00 36.91 208 PRO A CA 1
ATOM 1702 C C . PRO A 1 208 ? 9.836 18.576 -15.007 1.00 36.91 208 PRO A C 1
ATOM 1704 O O . PRO A 1 208 ? 9.161 19.585 -14.765 1.00 36.91 208 PRO A O 1
ATOM 1707 N N . VAL A 1 209 ? 9.364 17.338 -14.835 1.00 36.41 209 VAL A N 1
ATOM 1708 C CA . VAL A 1 209 ? 8.035 17.043 -14.286 1.00 36.41 209 VAL A CA 1
ATOM 1709 C C . VAL A 1 209 ? 8.108 17.010 -12.762 1.00 36.41 209 VAL A C 1
ATOM 1711 O O . VAL A 1 209 ? 8.912 16.314 -12.148 1.00 36.41 209 VAL A O 1
ATOM 1714 N N . LYS A 1 210 ? 7.247 17.814 -12.137 1.00 36.56 210 LYS A N 1
ATOM 1715 C CA . LYS A 1 210 ? 7.056 17.850 -10.689 1.00 36.56 210 LYS A CA 1
ATOM 1716 C C . LYS A 1 210 ? 6.265 16.618 -10.250 1.00 36.56 210 LYS A C 1
ATOM 1718 O O . LYS A 1 210 ? 5.150 16.402 -10.722 1.00 36.56 210 LYS A O 1
ATOM 1723 N N . SER A 1 211 ? 6.829 15.879 -9.297 1.00 34.31 211 SER A N 1
ATOM 1724 C CA . SER A 1 211 ? 6.147 14.837 -8.525 1.00 34.31 211 SER A CA 1
ATOM 1725 C C . SER A 1 211 ? 4.789 15.347 -8.030 1.00 34.31 211 SER A C 1
ATOM 1727 O O . SER A 1 211 ? 4.716 16.342 -7.303 1.00 34.31 211 SER A O 1
ATOM 1729 N N . THR A 1 212 ? 3.716 14.688 -8.464 1.00 34.44 212 THR A N 1
ATOM 1730 C CA . THR A 1 212 ? 2.356 14.946 -7.989 1.00 34.44 212 THR A CA 1
ATOM 1731 C C . THR A 1 212 ? 1.863 13.688 -7.293 1.00 34.44 212 THR A C 1
ATOM 1733 O O . THR A 1 212 ? 1.410 12.741 -7.927 1.00 34.44 212 THR A O 1
ATOM 1736 N N . THR A 1 213 ? 1.968 13.672 -5.969 1.00 33.69 213 THR A N 1
ATOM 1737 C CA . THR A 1 213 ? 1.273 12.716 -5.108 1.00 33.69 213 THR A CA 1
ATOM 1738 C C . THR A 1 213 ? -0.226 12.966 -5.257 1.00 33.69 213 THR A C 1
ATOM 1740 O O . THR A 1 213 ? -0.745 13.977 -4.783 1.00 33.69 213 THR A O 1
ATOM 1743 N N . CYS A 1 214 ? -0.933 12.078 -5.956 1.00 28.67 214 CYS A N 1
ATOM 1744 C CA . CYS A 1 214 ? -2.389 12.107 -5.997 1.00 28.67 214 CYS A CA 1
ATOM 1745 C C . CYS A 1 214 ? -2.912 11.459 -4.710 1.00 28.67 214 CYS A C 1
ATOM 1747 O O . CYS A 1 214 ? -3.094 10.246 -4.627 1.00 28.67 214 CYS A O 1
ATOM 1749 N N . SER A 1 215 ? -3.085 12.275 -3.673 1.00 27.30 215 SER A N 1
ATOM 1750 C CA . SER A 1 215 ? -3.870 11.907 -2.500 1.00 27.30 215 SER A CA 1
ATOM 1751 C C . SER A 1 215 ? -5.342 12.050 -2.874 1.00 27.30 215 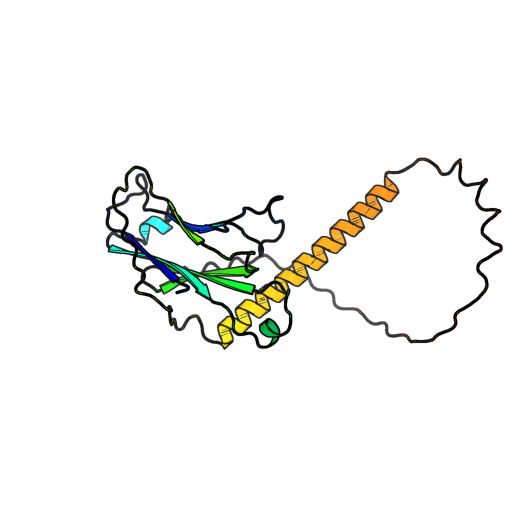SER A C 1
ATOM 1753 O O . SER A 1 215 ? -5.849 13.169 -2.962 1.00 27.30 215 SER A O 1
ATOM 1755 N N . ILE A 1 216 ? -6.021 10.934 -3.127 1.00 33.81 216 ILE A N 1
ATOM 1756 C CA . ILE A 1 216 ? -7.482 10.899 -3.052 1.00 33.81 216 ILE A CA 1
ATOM 1757 C C . ILE A 1 216 ? -7.825 10.564 -1.597 1.00 33.81 216 ILE A C 1
ATOM 1759 O O . ILE A 1 216 ? -7.174 9.725 -0.983 1.00 33.81 216 ILE A O 1
ATOM 1763 N N . ILE A 1 217 ? -8.748 11.366 -1.068 1.00 37.19 217 ILE A N 1
ATOM 1764 C CA . ILE A 1 217 ? -9.143 11.568 0.336 1.00 37.19 217 ILE A CA 1
ATOM 1765 C C . ILE A 1 217 ? -9.426 10.261 1.080 1.00 37.19 217 ILE A C 1
ATOM 1767 O O . ILE A 1 217 ? -10.176 9.429 0.525 1.00 37.19 217 ILE A O 1
#

pLDDT: mean 78.4, std 20.82, range [27.3, 96.94]

Sequence (217 aa):
YHHFEIVLLEKFSDNEPPPAIALCTASPLDPPPISQFRQDYLRFWPTGDAARYLKQGDKIGWGILFPQDEDSFIGNNKEQLIICYLTVNRTVGYVRVLYQPIGGFYPVIIAPSNINLIQMDFSATQILTEDFTPEQIKTIIADARQQIEEEREYEQEQEYEQEQEQLRKSPESIDQKSTISTQLIKETSYEMSSTVPDNNEYDQYYPPVKSTTCSII

Secondary structure (DSSP, 8-state):
--EEEEE--S--BTTBPPPEEEEE-SS--SSPPSSTT--SEEEE---THHHHT--TT-EEEEEEE----GGGGS-TT---EEEEEEEETTEEEEEEEEEPPTT--EEEEE--TT----EEE---S----GGG-HHHHHHHHHHHHHHHHHHHHHHHHHHHHHHHHHHHH----GGGSTTTTTSSSSS-------------------PPPPP------